Protein 2WUX (pdb70)

Solvent-accessible surface area: 13724 Å² total; per-residue (Å²): 144,120,88,98,104,101,56,125,46,80,97,106,86,133,129,35,129,45,49,62,0,54,11,15,53,108,132,122,151,118,100,48,100,139,67,59,52,80,61,65,35,153,10,57,33,101,82,36,108,6,51,20,62,121,38,106,48,40,2,91,50,71,13,2,37,14,8,14,48,26,140,4,153,70,0,25,93,32,5,35,47,76,16,18,132,80,27,109,100,50,113,32,116,60,67,66,20,25,9,18,0,3,0,24,2,115,51,51,129,94,151,83,135,41,93,5,4,0,69,64,31,61,76,94,85,63,127,94,139,16,124,76,76,48,150,32,115,158,25,41,143,4,38,118,84,47,31,26,98,10,49,0,38,170,206,2,121,38,38,126,64,15,56,104,114,80,48,72,95,90,24,67,13,0,4,0,16,1,0,4,66,15,102,85,91,5,72,0,51,0,24,0,1,0,8,9,4,1,52,66,118,61,93,160,68,98,179,93,126,61,126,59,245

GO terms:
  GO:0044204 host cell nuclear matrix (C, IDA)
  GO:0042025 host cell nucleus (C, EXP)
  GO:0042802 identical protein binding (F, IPI)

Sequence (213 aa):
DYSYRPTIGRTYVYDNKYYKNLDAVIKNAPLDNYLVAEDPFLGPGKNQKLTLFKEIRNVKPDTMKLVVGWKGKEFYRETWTRFMEDSFPIVNDQEVMDVFLVVNMRPTRPNRCYKFLAQHALRCDPDYVPHDVIRIVEPSWVGSNNEYRISLAKYTNSFEQFIDRVIWENFYKPIVYIGTDSAEEEEILLEVSLVFKVKEFAPDAPLFTGPAY

Nearest PDB structures (foldseek):
  2wux-assembly1_A  TM=1.005E+00  e=1.193E-43  Autographa californica nucleopolyhedrovirus
  2wuy-assembly1_A  TM=1.000E+00  e=1.270E-41  Autographa californica nucleopolyhedrovirus
  3jw6-assembly1_A  TM=9.091E-01  e=4.752E-33  Autographa californica nucleopolyhedrovirus
  3jvb-assembly1_A  TM=8.239E-01  e=4.067E-29  Wiseana signata nucleopolyhedrovirus
  5g0z-assembly1_A  TM=8.528E-01  e=4.565E-28  Cydia pomonella granulovirus

Radius of gyration: 21.46 Å; Cα contacts (8 Å, |Δi|>4): 371; chains: 1; bounding box: 68×33×65 Å

Secondary structure (DSSP, 8-state):
-----S----EEEETTEEEEEHHHHH----GGG-EEEPPTTTSSSEEEEEEEEEEEEEE-TTEEEE-----HHHHHHHHHHHHHHHH-S--SEEEEEEEEEEEEEEESSSS----EEEEEEEES-S--PPPSEEE--SPEEP-TT-EEEEE-B---SSHHHHHHTTGGGGB-EEEEEEEES-SS-EEEEEEEEEEEEEEEE--S----PSSP-

InterPro domains:
  IPR001746 Polyhedrin [PF00738] (12-243)

B-factor: mean 35.91, std 29.99, range [11.01, 176.46]

Organism: Autographa californica nuclear polyhedrosis virus (NCBI:txid46015)

Structure (mmCIF, N/CA/C/O backbone):
data_2WUX
#
_entry.id   2WUX
#
_cell.length_a   102.582
_cell.length_b   102.582
_cell.length_c   102.582
_cell.angle_alpha   90.00
_cell.angle_beta   90.00
_cell.angle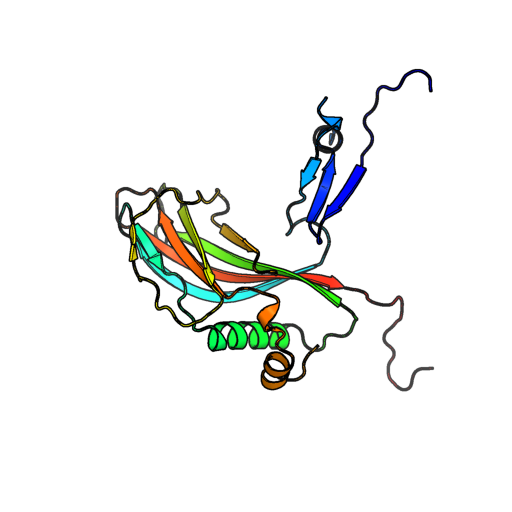_gamma   90.00
#
_symmetry.space_group_name_H-M   'I 2 3'
#
loop_
_entity.id
_entity.type
_entity.pdbx_description
1 polymer POLYHEDRIN
2 water water
#
loop_
_atom_site.group_PDB
_atom_site.id
_atom_site.type_symbol
_atom_site.label_atom_id
_atom_site.label_alt_id
_atom_site.label_comp_id
_atom_site.label_asym_id
_atom_site.label_entity_id
_atom_site.label_seq_id
_atom_site.pdbx_PDB_ins_code
_atom_site.Cartn_x
_atom_site.Car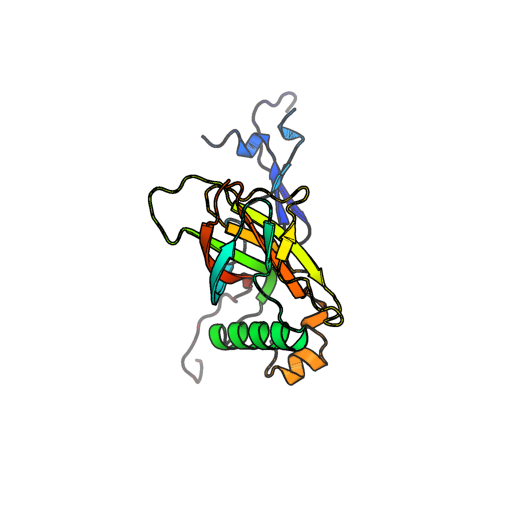tn_y
_atom_site.Cartn_z
_atom_site.occupancy
_atom_site.B_iso_or_equiv
_atom_site.auth_seq_id
_atom_site.auth_comp_id
_atom_site.auth_asym_id
_atom_site.auth_atom_id
_atom_site.pdbx_PDB_model_num
ATOM 1 N N . ASP A 1 3 ? 80.272 33.477 60.071 1.00 142.95 3 ASP A N 1
ATOM 2 C CA . ASP A 1 3 ? 79.661 33.474 61.397 1.00 145.61 3 ASP A CA 1
ATOM 3 C C . ASP A 1 3 ? 78.513 32.473 61.478 1.00 148.51 3 ASP A C 1
ATOM 4 O O . ASP A 1 3 ? 78.209 31.779 60.507 1.00 147.30 3 ASP A O 1
ATOM 6 N N . TYR A 1 4 ? 77.877 32.406 62.644 1.00 152.59 4 TYR A N 1
ATOM 7 C CA . TYR A 1 4 ? 76.762 31.491 62.862 1.00 156.03 4 TYR A CA 1
ATOM 8 C C . TYR A 1 4 ? 75.514 31.923 62.096 1.00 160.32 4 TYR A C 1
ATOM 9 O O . TYR A 1 4 ? 74.594 31.129 61.904 1.00 162.38 4 TYR A O 1
ATOM 11 N N . SER A 1 5 ? 75.488 33.180 61.661 1.00 160.87 5 SER A N 1
ATOM 12 C CA . SER A 1 5 ? 74.354 33.716 60.909 1.00 159.18 5 SER A CA 1
ATOM 13 C C . SER A 1 5 ? 74.798 34.756 59.881 1.00 158.38 5 SER A C 1
ATOM 14 O O . SER A 1 5 ? 75.652 35.596 60.165 1.00 159.00 5 SER A O 1
ATOM 16 N N . TYR A 1 6 ? 74.213 34.697 58.687 1.00 157.62 6 TYR A N 1
ATOM 17 C CA . TYR A 1 6 ? 74.531 35.644 57.620 1.00 157.39 6 TYR A CA 1
ATOM 18 C C . TYR A 1 6 ? 73.263 36.142 56.922 1.00 159.35 6 TYR A C 1
ATOM 19 O O . TYR A 1 6 ? 72.325 35.374 56.709 1.00 160.73 6 TYR A O 1
ATOM 21 N N . ARG A 1 7 ? 73.240 37.422 56.558 1.00 158.34 7 ARG A N 1
ATOM 22 C CA . ARG A 1 7 ? 72.033 38.037 56.000 1.00 155.79 7 ARG A CA 1
ATOM 23 C C . ARG A 1 7 ? 72.191 38.852 54.702 1.00 154.24 7 ARG A C 1
ATOM 24 O O . ARG A 1 7 ? 71.188 39.200 54.079 1.00 154.18 7 ARG A O 1
ATOM 26 N N . PRO A 1 8 ? 73.433 39.180 54.298 1.00 152.59 8 PRO A N 1
ATOM 27 C CA . PRO A 1 8 ? 73.596 39.929 53.045 1.00 146.50 8 PRO A CA 1
ATOM 28 C C . PRO A 1 8 ? 73.917 39.020 51.863 1.00 138.09 8 PRO A C 1
ATOM 29 O O . PRO A 1 8 ? 74.301 37.867 52.059 1.00 141.13 8 PRO A O 1
ATOM 33 N N . THR A 1 9 ? 73.774 39.542 50.649 1.00 125.61 9 THR A N 1
ATOM 34 C CA . THR A 1 9 ? 74.084 38.768 49.451 1.00 113.44 9 THR A CA 1
ATOM 35 C C . THR A 1 9 ? 75.456 39.137 48.890 1.00 96.81 9 THR A C 1
ATOM 36 O O . THR A 1 9 ? 75.814 40.313 48.818 1.00 95.29 9 THR A O 1
ATOM 40 N N . ILE A 1 10 ? 76.222 38.121 48.506 1.00 80.53 10 ILE A N 1
ATOM 41 C CA . ILE A 1 10 ? 77.545 38.332 47.938 1.00 69.77 10 ILE A CA 1
ATOM 42 C C . ILE A 1 10 ? 77.546 37.987 46.453 1.00 59.26 10 ILE A C 1
ATOM 43 O O . ILE A 1 10 ? 76.911 37.022 46.028 1.00 55.50 10 ILE A O 1
ATOM 48 N N . G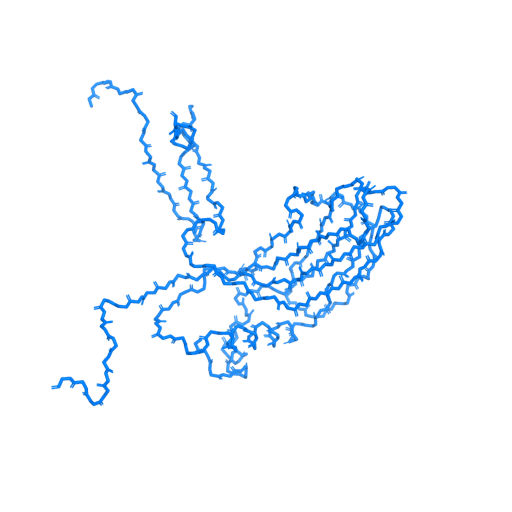LY A 1 11 ? 78.263 38.782 45.667 1.00 44.74 11 GLY A N 1
ATOM 49 C CA . GLY A 1 11 ? 78.338 38.554 44.237 1.00 33.53 11 GLY A CA 1
ATOM 50 C C . GLY A 1 11 ? 79.301 37.432 43.896 1.00 36.38 11 GLY A C 1
ATOM 51 O O . GLY A 1 11 ? 80.372 37.304 44.499 1.00 32.11 11 GLY A O 1
ATOM 52 N N . ARG A 1 12 ? 78.916 36.607 42.930 1.00 32.26 12 ARG A N 1
ATOM 53 C CA . ARG A 1 12 ? 79.811 35.573 42.439 1.00 33.37 12 ARG A CA 1
ATOM 54 C C . ARG A 1 12 ? 79.677 35.444 40.932 1.00 33.59 12 ARG A C 1
ATOM 55 O O . ARG A 1 12 ? 78.607 35.675 40.364 1.00 37.12 12 ARG A O 1
ATOM 63 N N . THR A 1 13 ? 80.780 35.104 40.284 1.00 31.03 13 THR A N 1
ATOM 64 C CA . THR A 1 13 ? 80.803 35.046 38.831 1.00 30.94 13 THR A CA 1
ATOM 65 C C . THR A 1 13 ? 81.355 33.707 38.361 1.00 28.90 13 TH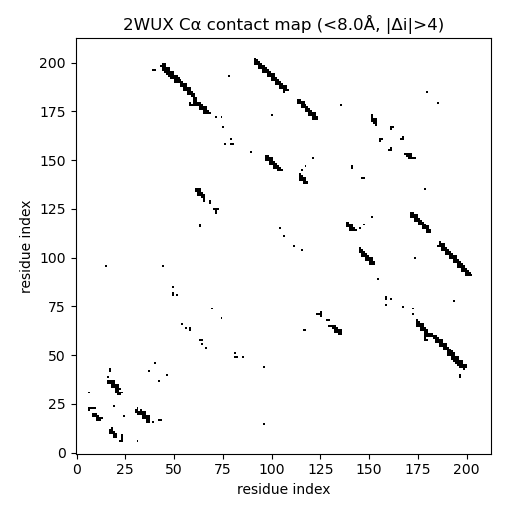R A C 1
ATOM 66 O O . THR A 1 13 ? 82.169 33.083 39.051 1.00 32.41 13 THR A O 1
ATOM 70 N N . TYR A 1 14 ? 80.901 33.282 37.188 1.00 26.38 14 TYR A N 1
ATOM 71 C CA . TYR A 1 14 ? 81.394 32.089 36.523 1.00 30.11 14 TYR A CA 1
ATOM 72 C C . TYR A 1 14 ? 81.601 32.419 35.052 1.00 33.18 14 TYR A C 1
ATOM 73 O O . TYR A 1 14 ? 80.894 33.274 34.499 1.00 24.14 14 TYR A O 1
ATOM 82 N N . VAL A 1 15 ? 82.554 31.738 34.416 1.00 24.71 15 VAL A N 1
ATOM 83 C CA . VAL A 1 15 ? 82.716 31.822 32.964 1.00 27.27 15 VAL A CA 1
ATOM 84 C C . VAL A 1 15 ? 82.586 30.443 32.332 1.00 34.54 15 VAL A C 1
ATOM 85 O O . VAL A 1 15 ? 83.298 29.501 32.723 1.00 26.75 15 VAL A O 1
ATOM 89 N N . TYR A 1 16 ? 81.671 30.333 31.368 1.00 28.99 16 TYR A N 1
ATOM 90 C CA . TYR A 1 16 ? 81.519 29.128 30.548 1.00 41.28 16 TYR A CA 1
ATOM 91 C C . TYR A 1 16 ? 81.762 29.441 29.068 1.00 51.75 16 TYR A C 1
ATOM 92 O O . TYR A 1 16 ? 80.927 30.080 28.420 1.00 50.37 16 TYR A O 1
ATOM 101 N N . ASP A 1 17 ? 82.893 28.983 28.535 1.00 55.71 17 ASP A N 1
ATOM 102 C CA . ASP A 1 17 ? 83.228 29.205 27.131 1.00 59.57 17 ASP A CA 1
ATOM 103 C C . ASP A 1 17 ? 82.984 30.662 26.744 1.00 51.45 17 ASP A C 1
ATOM 104 O O . ASP A 1 17 ? 82.236 30.951 25.805 1.00 48.69 17 ASP A O 1
ATOM 109 N N . ASN A 1 18 ? 83.615 31.569 27.488 1.00 34.36 18 ASN A N 1
ATOM 110 C CA . ASN A 1 18 ? 83.493 33.009 27.252 1.00 39.40 18 ASN A CA 1
ATOM 111 C C . ASN A 1 18 ? 82.082 33.604 27.376 1.00 39.81 18 ASN A C 1
ATOM 112 O O . ASN A 1 18 ? 81.837 34.736 26.938 1.00 38.72 18 ASN A O 1
ATOM 117 N N . LYS A 1 19 ? 81.163 32.832 27.955 1.00 35.51 19 LYS A N 1
ATOM 118 C CA . LYS A 1 19 ? 79.903 33.370 28.458 1.00 35.32 19 LYS A CA 1
ATOM 119 C C . LYS A 1 19 ? 80.059 33.618 29.953 1.00 36.25 19 LYS A C 1
ATOM 120 O O . LYS A 1 19 ? 80.410 32.705 30.710 1.00 28.14 19 LYS A O 1
ATOM 126 N N . TYR A 1 20 ? 79.810 34.854 30.373 1.00 26.52 20 TYR A N 1
ATOM 127 C CA . TYR A 1 20 ? 79.973 35.242 31.766 1.00 28.03 20 TYR A CA 1
ATOM 128 C C . TYR A 1 20 ? 78.633 35.279 32.487 1.00 34.83 20 TYR A C 1
ATOM 129 O O . TYR A 1 20 ? 77.637 35.743 31.929 1.00 30.25 20 TYR A O 1
ATOM 138 N N . TYR A 1 21 ? 78.625 34.801 33.727 1.00 26.12 21 TYR A N 1
ATOM 139 C CA . TYR A 1 21 ? 77.402 34.685 34.514 1.00 28.56 21 TYR A CA 1
ATOM 140 C C . TYR A 1 21 ? 77.592 35.310 35.878 1.00 29.36 21 TYR A C 1
ATOM 141 O O . TYR A 1 21 ? 78.698 35.313 36.413 1.00 25.79 21 TYR A O 1
ATOM 150 N N . LYS A 1 22 ? 76.505 35.817 36.443 1.00 25.09 22 LYS A N 1
ATOM 151 C CA . LYS A 1 22 ? 76.521 36.353 37.795 1.00 26.12 22 LYS A CA 1
ATOM 152 C C . LYS A 1 22 ? 75.303 35.836 38.545 1.00 27.15 22 LYS A C 1
ATOM 153 O O . LYS A 1 22 ? 74.277 35.548 37.925 1.00 26.82 22 LYS A O 1
ATOM 159 N N . ASN A 1 23 ? 75.402 35.730 39.869 1.00 31.85 23 ASN A N 1
ATOM 160 C CA . ASN A 1 23 ? 74.275 35.245 40.669 1.00 32.04 23 ASN A CA 1
ATOM 161 C C . ASN A 1 23 ? 73.118 36.230 40.666 1.00 35.29 23 ASN A C 1
ATOM 162 O O . ASN A 1 23 ? 73.318 37.444 40.738 1.00 35.83 23 ASN A O 1
ATOM 167 N N . LEU A 1 24 ? 71.909 35.682 40.592 1.00 32.06 24 LEU A N 1
ATOM 168 C CA . LEU A 1 24 ? 70.692 36.455 40.375 1.00 41.55 24 LEU A CA 1
ATOM 169 C C . LEU A 1 24 ? 70.390 37.408 41.530 1.00 48.47 24 LEU A C 1
ATOM 170 O O . LEU A 1 24 ? 70.006 38.554 41.305 1.00 42.58 24 LEU A O 1
ATOM 175 N N . ASP A 1 25 ? 70.565 36.940 42.762 1.00 54.98 25 ASP A N 1
ATOM 176 C CA . ASP A 1 25 ? 70.275 37.772 43.928 1.00 63.41 25 ASP A CA 1
ATOM 177 C C . ASP A 1 25 ? 71.146 39.028 43.950 1.00 60.14 25 ASP A C 1
ATOM 178 O O . ASP A 1 25 ? 70.686 40.100 44.340 1.00 60.95 25 ASP A O 1
ATOM 183 N N . ALA A 1 26 ? 72.400 38.890 43.526 1.00 56.70 26 ALA A N 1
ATOM 184 C CA . ALA A 1 26 ? 73.329 40.017 43.499 1.00 58.31 26 ALA A CA 1
ATOM 185 C C . ALA A 1 26 ? 73.022 40.981 42.351 1.00 64.20 26 ALA A C 1
ATOM 186 O O . ALA A 1 26 ? 73.351 42.167 42.419 1.00 66.95 26 ALA A O 1
ATOM 188 N N . VAL A 1 27 ? 72.401 40.463 41.295 1.00 59.18 27 VAL A N 1
ATOM 189 C CA . VAL A 1 27 ? 71.995 41.291 40.164 1.00 58.94 27 VAL A CA 1
ATOM 190 C C . VAL A 1 27 ? 70.734 42.084 40.510 1.00 69.77 27 VAL A C 1
ATOM 191 O O . VAL A 1 27 ? 70.611 43.259 40.157 1.00 72.08 27 VAL A O 1
ATOM 195 N N . ILE A 1 28 ? 69.810 41.433 41.213 1.00 76.10 28 ILE A N 1
ATOM 196 C CA . ILE A 1 28 ? 68.594 42.077 41.702 1.00 82.31 28 ILE A CA 1
ATOM 197 C C . ILE A 1 28 ? 68.936 43.205 42.671 1.00 93.41 28 ILE A C 1
ATOM 198 O O . ILE A 1 28 ? 68.512 44.345 42.484 1.00 92.37 28 ILE A O 1
ATOM 203 N N . LYS A 1 29 ? 69.705 42.883 43.706 1.00 104.86 29 LYS A N 1
ATOM 204 C CA . LYS A 1 29 ? 70.187 43.894 44.636 1.00 114.00 29 LYS A CA 1
ATOM 205 C C . LYS A 1 29 ? 71.295 44.708 43.968 1.00 116.31 29 LYS A C 1
ATOM 206 O O . LYS A 1 29 ? 72.481 44.427 44.145 1.00 114.02 29 LYS A O 1
ATOM 212 N N . ASN A 1 30 ? 70.896 45.710 43.191 1.00 120.33 30 ASN A N 1
ATOM 213 C CA . ASN A 1 30 ? 71.841 46.536 42.447 1.00 122.22 30 ASN A CA 1
ATOM 214 C C . ASN A 1 30 ? 71.683 48.020 42.785 1.00 124.43 30 ASN A C 1
ATOM 215 O O . ASN A 1 30 ? 72.477 48.857 42.350 1.00 126.12 30 ASN A O 1
ATOM 220 N N . ALA A 1 31 ? 70.652 48.335 43.566 1.00 121.75 31 ALA A N 1
ATOM 221 C CA . ALA A 1 31 ? 70.394 49.704 44.000 1.00 116.04 31 ALA A CA 1
ATOM 222 C C . ALA A 1 31 ? 69.217 49.755 44.969 1.00 114.84 31 ALA A C 1
ATOM 223 O O . ALA A 1 31 ? 69.340 49.376 46.135 1.00 113.50 31 ALA A O 1
ATOM 225 N N . PRO A 1 49 ? 66.090 29.619 47.054 1.00 75.45 49 PRO A N 1
ATOM 226 C CA . PRO A 1 49 ? 66.453 31.037 47.170 1.00 74.89 49 PRO A CA 1
ATOM 227 C C . PRO A 1 49 ? 67.062 31.570 45.874 1.00 67.61 49 PRO A C 1
ATOM 228 O O . PRO A 1 49 ? 67.707 30.812 45.145 1.00 62.37 49 PRO A O 1
ATOM 232 N N . LEU A 1 50 ? 66.861 32.857 45.602 1.00 59.74 50 LEU A N 1
ATOM 233 C CA . LEU A 1 50 ? 67.343 33.472 44.368 1.00 58.42 50 LEU A CA 1
ATOM 234 C C . LEU A 1 50 ? 68.846 33.309 44.180 1.00 51.29 50 LEU A C 1
ATOM 235 O O . LEU A 1 50 ? 69.321 33.124 43.058 1.00 42.84 50 LEU A O 1
ATOM 240 N N . ASP A 1 51 ? 69.584 33.388 45.284 1.00 51.78 51 ASP A N 1
ATOM 241 C CA . ASP A 1 51 ? 71.043 33.324 45.247 1.00 55.09 51 ASP A CA 1
ATOM 242 C C . ASP A 1 51 ? 71.572 32.049 44.605 1.00 45.06 51 ASP A C 1
ATOM 243 O O . ASP A 1 51 ? 72.702 32.014 44.130 1.00 49.01 51 ASP A O 1
ATOM 248 N N . ASN A 1 52 ? 70.748 31.008 44.590 1.00 31.58 52 ASN A N 1
ATOM 249 C CA . ASN A 1 52 ? 71.144 29.727 44.018 1.00 35.78 52 ASN A CA 1
ATOM 250 C C . ASN A 1 52 ? 71.200 29.724 42.491 1.00 33.01 52 ASN A C 1
ATOM 251 O O . ASN A 1 52 ? 71.573 28.714 41.893 1.00 36.38 52 ASN A O 1
ATOM 256 N N . TYR A 1 53 ? 70.821 30.839 41.864 1.00 24.30 53 TYR A N 1
ATOM 257 C CA . TYR A 1 53 ? 70.674 30.870 40.409 1.00 28.67 53 TYR A CA 1
ATOM 258 C C . TYR A 1 53 ? 71.481 31.969 39.724 1.00 25.49 53 TYR A C 1
ATOM 259 O O . TYR A 1 53 ? 71.763 33.004 40.319 1.00 31.44 53 TYR A O 1
ATOM 268 N N . LEU A 1 54 ? 71.841 31.726 38.467 1.00 22.38 54 LEU A N 1
ATOM 269 C CA . LEU A 1 54 ? 72.713 32.618 37.704 1.00 24.96 54 LEU A CA 1
ATOM 270 C C . LEU A 1 54 ? 72.012 33.192 36.485 1.00 29.90 54 LEU A C 1
ATOM 271 O O . LEU A 1 54 ? 71.142 32.549 35.887 1.00 26.48 54 LEU A O 1
ATOM 276 N N . VAL A 1 55 ? 72.421 34.399 36.108 1.00 23.39 55 VAL A N 1
ATOM 277 C CA . VAL A 1 55 ? 72.018 34.996 34.849 1.00 26.91 55 VAL A CA 1
ATOM 278 C C . VAL A 1 55 ? 73.274 35.329 34.035 1.00 25.01 55 VAL A C 1
ATOM 279 O O . VAL A 1 55 ? 74.314 35.635 34.604 1.00 24.62 55 VAL A O 1
ATOM 283 N N . ALA A 1 56 ? 73.168 35.273 32.711 1.00 22.25 56 ALA A N 1
ATOM 284 C CA . ALA A 1 56 ? 74.307 35.504 31.832 1.00 22.96 56 ALA A CA 1
ATOM 285 C C . ALA A 1 56 ? 74.406 36.969 31.483 1.00 26.55 56 ALA A C 1
ATOM 286 O O . ALA A 1 56 ? 73.389 37.647 31.344 1.00 20.25 56 ALA A O 1
ATOM 288 N N . GLU A 1 57 ? 75.628 37.463 31.332 1.00 22.93 57 GLU A N 1
ATOM 289 C CA . GLU A 1 57 ? 75.828 38.838 30.901 1.00 22.91 57 GLU A CA 1
ATOM 290 C C . GLU A 1 57 ? 75.554 38.984 29.417 1.00 21.65 57 GLU A C 1
ATOM 291 O O . GLU A 1 57 ? 75.935 38.129 28.610 1.00 20.44 57 GLU A O 1
ATOM 297 N N . ASP A 1 58 ? 74.888 40.075 29.059 1.00 22.13 58 ASP A N 1
ATOM 298 C CA . ASP A 1 58 ? 74.784 40.470 27.658 1.00 23.37 58 ASP A CA 1
ATOM 299 C C . ASP A 1 58 ? 76.192 40.492 27.043 1.00 17.64 58 ASP A C 1
ATOM 300 O O . ASP A 1 58 ? 77.090 41.135 27.574 1.00 25.94 58 ASP A O 1
ATOM 305 N N . PRO A 1 59 ? 76.392 39.779 25.924 1.00 20.13 59 PRO A N 1
ATOM 306 C CA . PRO A 1 59 ? 77.733 39.621 25.348 1.00 23.27 59 PRO A CA 1
ATOM 307 C C . PRO A 1 59 ? 78.313 40.954 24.882 1.00 20.42 59 PRO A C 1
ATOM 308 O O . PRO A 1 59 ? 79.514 41.179 25.003 1.00 24.43 59 PRO A O 1
ATOM 312 N N . PHE A 1 60 ? 77.461 41.832 24.363 1.00 18.59 60 PHE A N 1
ATOM 313 C CA . PHE A 1 60 ? 77.936 43.127 23.898 1.00 21.86 60 PHE A CA 1
ATOM 314 C C . PHE A 1 60 ? 78.243 44.054 25.076 1.00 19.86 60 PHE A C 1
ATOM 315 O O . PHE A 1 60 ? 79.053 44.966 24.962 1.00 30.64 60 PHE A O 1
ATOM 323 N N . LEU A 1 61 ? 77.608 43.810 26.215 1.00 24.94 61 LEU A N 1
ATOM 324 C CA . LEU A 1 61 ? 77.874 44.621 27.405 1.00 27.57 61 LEU A CA 1
ATOM 325 C C . LEU A 1 61 ? 78.929 43.972 28.306 1.00 25.77 61 LEU A C 1
ATOM 326 O O . LEU A 1 61 ? 79.496 44.622 29.187 1.00 25.33 61 LEU A O 1
ATOM 331 N N . GLY A 1 62 ? 79.190 42.690 28.086 1.00 23.58 62 GLY A N 1
ATOM 332 C CA . GLY A 1 62 ? 80.118 41.950 28.929 1.00 21.29 62 GLY A CA 1
ATOM 333 C C . GLY A 1 62 ? 81.566 42.103 28.484 1.00 21.89 62 GLY A C 1
ATOM 334 O O . GLY A 1 62 ? 81.864 42.906 27.592 1.00 20.97 62 GLY A O 1
ATOM 335 N N . PRO A 1 63 ? 82.476 41.335 29.107 1.00 21.75 63 PRO A N 1
ATOM 336 C CA . PRO A 1 63 ? 83.918 41.455 28.851 1.00 20.98 63 PRO A CA 1
ATOM 337 C C . PRO A 1 63 ? 84.281 41.325 27.373 1.00 19.76 63 PRO A C 1
ATOM 338 O O . PRO A 1 63 ? 83.561 40.701 26.591 1.00 19.69 63 PRO A O 1
ATOM 342 N N . GLY A 1 64 ? 85.416 41.906 27.008 1.00 13.03 64 GLY A N 1
ATOM 343 C CA . GLY A 1 64 ? 85.916 41.830 25.649 1.00 15.33 64 GLY A CA 1
ATOM 344 C C . GLY A 1 64 ? 85.474 43.032 24.852 1.00 14.58 64 GLY A C 1
ATOM 345 O O . GLY A 1 64 ? 84.452 43.635 25.155 1.00 17.72 64 GLY A O 1
ATOM 346 N N . LYS A 1 65 ? 86.248 43.369 23.829 1.00 16.54 65 LYS A N 1
ATOM 347 C CA . LYS A 1 65 ? 85.955 44.513 22.986 1.00 16.78 65 LYS A CA 1
ATOM 348 C C . LYS A 1 65 ? 84.873 44.131 22.002 1.00 18.51 65 LYS A C 1
ATOM 349 O O . LYS A 1 65 ? 84.745 42.965 21.650 1.00 20.18 65 LYS A O 1
ATOM 355 N N . ASN A 1 66 ? 84.105 45.122 21.560 1.00 19.76 66 ASN A N 1
ATOM 356 C CA . ASN A 1 66 ? 83.134 44.939 20.485 1.00 18.03 66 ASN A CA 1
ATOM 357 C C . ASN A 1 66 ? 83.707 45.511 19.200 1.00 24.89 66 ASN A C 1
ATOM 358 O O . ASN A 1 66 ? 84.314 46.585 19.206 1.00 25.85 66 ASN A O 1
ATOM 363 N N . GLN A 1 67 ? 83.529 44.796 18.097 1.00 15.08 67 GLN A N 1
ATOM 364 C CA . GLN A 1 67 ? 83.978 45.294 16.809 1.00 19.30 67 GLN A CA 1
ATOM 365 C C . GLN A 1 67 ? 82.921 45.002 15.749 1.00 21.60 67 GLN A C 1
ATOM 366 O O . GLN A 1 67 ? 82.757 43.859 15.334 1.00 19.68 67 GLN A O 1
ATOM 372 N N . LYS A 1 68 ? 82.203 46.035 15.327 1.00 17.67 68 LYS A N 1
ATOM 373 C CA . LYS A 1 68 ? 81.120 45.862 14.365 1.00 20.57 68 LYS A CA 1
ATOM 374 C C . LYS A 1 68 ? 81.566 46.113 12.926 1.00 20.32 68 LYS A C 1
ATOM 375 O O . LYS A 1 68 ? 81.967 47.229 12.565 1.00 19.74 68 LYS A O 1
ATOM 381 N N . LEU A 1 69 ? 81.487 45.062 12.114 1.00 18.86 69 LEU A N 1
ATOM 382 C CA . LEU A 1 69 ? 81.805 45.149 10.688 1.00 19.33 69 LEU A CA 1
ATOM 383 C C . LEU A 1 69 ? 80.505 45.076 9.890 1.00 27.04 69 LEU A C 1
ATOM 384 O O . LEU A 1 69 ? 79.953 43.994 9.689 1.00 18.05 69 LEU A O 1
ATOM 389 N N . THR A 1 70 ? 80.034 46.219 9.417 1.00 20.97 70 THR A N 1
ATOM 390 C CA . THR A 1 70 ? 78.789 46.278 8.663 1.00 20.54 70 THR A CA 1
ATOM 391 C C . THR A 1 70 ? 79.024 45.822 7.223 1.00 17.47 70 THR A C 1
ATOM 392 O O . THR A 1 70 ? 79.865 46.380 6.520 1.00 19.53 70 THR A O 1
ATOM 396 N N . LEU A 1 71 ? 78.292 44.798 6.794 1.00 12.42 71 LEU A N 1
ATOM 397 C CA . LEU A 1 71 ? 78.553 44.169 5.491 1.00 19.09 71 LEU A CA 1
ATOM 398 C C . LEU A 1 71 ? 77.712 44.741 4.341 1.00 19.88 71 LEU A C 1
ATOM 399 O O . LEU A 1 71 ? 78.238 45.061 3.271 1.00 19.04 71 LEU A O 1
ATOM 404 N N . PHE A 1 72 ? 76.404 44.850 4.541 1.00 15.54 72 PHE A N 1
ATOM 405 C CA . PHE A 1 72 ? 75.558 45.390 3.479 1.00 15.41 72 PHE A CA 1
ATOM 406 C C . PHE A 1 72 ? 74.212 45.824 4.032 1.00 17.97 72 PHE A C 1
ATOM 407 O O . PHE A 1 72 ? 73.873 45.521 5.177 1.00 16.88 72 PHE A O 1
ATOM 415 N N . LYS A 1 73 ? 73.473 46.553 3.206 1.00 14.43 73 LYS A N 1
ATOM 416 C CA . LYS A 1 73 ? 72.072 46.859 3.454 1.00 18.93 73 LYS A CA 1
ATOM 417 C C . LYS A 1 73 ? 71.290 46.165 2.373 1.00 18.67 73 LYS A C 1
ATOM 418 O O . LYS A 1 73 ? 71.829 45.866 1.299 1.00 14.43 73 LYS A O 1
ATOM 424 N N . GLU A 1 74 ? 70.001 45.987 2.622 1.00 15.80 74 GLU A N 1
ATOM 425 C CA . GLU A 1 74 ? 69.141 45.287 1.693 1.00 12.24 74 GLU A CA 1
ATOM 426 C C . GLU A 1 74 ? 67.697 45.647 2.015 1.00 14.13 74 GLU A C 1
ATOM 427 O O . GLU A 1 74 ? 67.316 45.706 3.176 1.00 20.49 74 GLU A O 1
ATOM 433 N N . ILE A 1 75 ? 66.908 45.890 0.983 1.00 16.21 75 ILE A N 1
ATOM 434 C CA . ILE A 1 75 ? 65.474 46.098 1.161 1.00 19.79 75 ILE A CA 1
ATOM 435 C C . ILE A 1 75 ? 64.711 44.851 0.777 1.00 19.91 75 ILE A C 1
ATOM 436 O O . ILE A 1 75 ? 64.942 44.275 -0.287 1.00 22.90 75 ILE A O 1
ATOM 441 N N . ARG A 1 76 ? 63.806 44.415 1.643 1.00 19.02 76 ARG A N 1
ATOM 442 C CA . ARG A 1 76 ? 62.969 43.270 1.309 1.00 18.36 76 ARG A CA 1
ATOM 443 C C . ARG A 1 76 ? 61.522 43.638 1.559 1.00 22.95 76 ARG A C 1
ATOM 444 O O . ARG A 1 76 ? 61.215 44.357 2.503 1.00 21.60 76 ARG A O 1
ATOM 452 N N . ASN A 1 77 ? 60.636 43.129 0.715 1.00 16.46 77 ASN A N 1
ATOM 453 C CA . ASN A 1 77 ? 59.210 43.339 0.904 1.00 21.05 77 ASN A CA 1
ATOM 454 C C . ASN A 1 77 ? 58.595 42.000 1.296 1.00 22.05 77 ASN A C 1
ATOM 455 O O . ASN A 1 77 ? 58.664 41.049 0.531 1.00 21.04 77 ASN A O 1
ATOM 460 N N . VAL A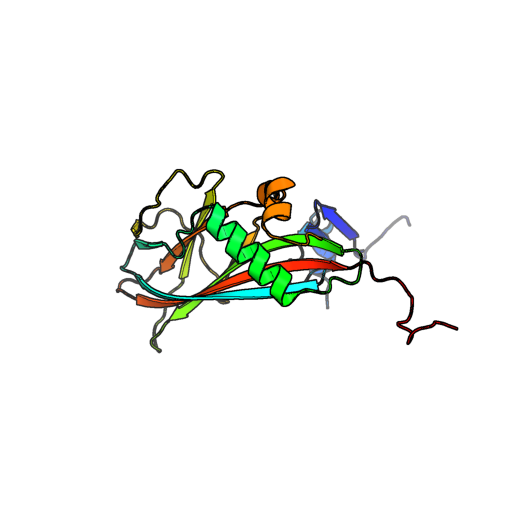 1 78 ? 58.041 41.916 2.501 1.00 15.24 78 VAL A N 1
ATOM 461 C CA . VAL A 1 78 ? 57.616 40.625 3.037 1.00 20.71 78 VAL A CA 1
ATOM 462 C C . VAL A 1 78 ? 56.096 40.536 3.191 1.00 17.58 78 VAL A C 1
ATOM 463 O O . VAL A 1 78 ? 55.473 41.410 3.784 1.00 19.68 78 VAL A O 1
ATOM 467 N N . LYS A 1 79 ? 55.516 39.474 2.634 1.00 15.57 79 LYS A N 1
ATOM 468 C CA . LYS A 1 79 ? 54.076 39.242 2.713 1.00 18.56 79 LYS A CA 1
ATOM 469 C C . LYS A 1 79 ? 53.684 38.638 4.057 1.00 13.84 79 LYS A C 1
ATOM 470 O O . LYS A 1 79 ? 54.503 37.988 4.712 1.00 19.39 79 LYS A O 1
ATOM 476 N N . PRO A 1 80 ? 52.427 38.862 4.486 1.00 15.16 80 PRO A N 1
ATOM 477 C CA . PRO A 1 80 ? 52.030 38.339 5.798 1.00 16.68 80 PRO A CA 1
ATOM 478 C C . PRO A 1 80 ? 52.227 36.827 5.864 1.00 22.08 80 PRO A C 1
ATOM 479 O O . PRO A 1 80 ? 52.110 36.147 4.848 1.00 15.00 80 PRO A O 1
ATOM 483 N N . ASP A 1 81 ? 52.565 36.336 7.050 1.00 19.74 81 ASP A N 1
ATOM 484 C CA . ASP A 1 81 ? 52.775 34.911 7.294 1.00 15.66 81 ASP A CA 1
ATOM 485 C C . ASP A 1 81 ? 53.941 34.292 6.524 1.00 16.55 81 ASP A C 1
ATOM 486 O O . ASP A 1 81 ? 54.045 33.064 6.441 1.00 17.94 81 ASP A O 1
ATOM 491 N N . THR A 1 82 ? 54.826 35.132 5.984 1.00 13.57 82 THR A N 1
ATOM 492 C CA . THR A 1 82 ? 56.038 34.641 5.357 1.00 18.06 82 THR A CA 1
ATOM 493 C C . THR A 1 82 ? 57.277 35.346 5.878 1.00 16.93 82 THR A C 1
ATOM 494 O O . THR A 1 82 ? 57.198 36.368 6.569 1.00 15.74 82 THR A O 1
ATOM 498 N N . MET A 1 83 ? 58.432 34.793 5.532 1.00 15.42 83 MET A N 1
ATOM 499 C CA . MET A 1 83 ? 59.709 35.440 5.796 1.00 16.30 83 MET A CA 1
ATOM 500 C C . MET A 1 83 ? 60.585 35.279 4.569 1.00 18.54 83 MET A C 1
ATOM 501 O O . MET A 1 83 ? 60.533 34.251 3.896 1.00 17.03 83 MET A O 1
ATOM 506 N N . LYS A 1 84 ? 61.417 36.279 4.306 1.00 17.30 84 LYS A N 1
ATOM 507 C CA . LYS A 1 84 ? 62.312 36.220 3.160 1.00 21.96 84 LYS A CA 1
ATOM 508 C C . LYS A 1 84 ? 63.758 36.015 3.562 1.00 21.60 84 LYS A C 1
ATOM 509 O O . LYS A 1 84 ? 64.196 36.471 4.619 1.00 16.21 84 LYS A O 1
ATOM 515 N N . LEU A 1 85 ? 64.493 35.330 2.689 1.00 12.33 85 LEU A N 1
ATOM 516 C CA . LEU A 1 85 ? 65.905 35.077 2.897 1.00 15.17 85 LEU A CA 1
ATOM 517 C C . LEU A 1 85 ? 66.697 36.385 2.842 1.00 18.38 85 LEU A C 1
ATOM 518 O O . LEU A 1 85 ? 66.549 37.171 1.915 1.00 19.87 85 LEU A O 1
ATOM 523 N N . VAL A 1 86 ? 67.543 36.606 3.838 1.00 13.48 86 VAL A N 1
ATOM 524 C CA . VAL A 1 86 ? 68.330 37.831 3.890 1.00 19.21 86 VAL A CA 1
ATOM 525 C C . VAL A 1 86 ? 69.649 37.687 3.127 1.00 20.11 86 VAL A C 1
ATOM 526 O O . VAL A 1 86 ? 70.094 38.600 2.433 1.00 17.51 86 VAL A O 1
ATOM 530 N N . VAL A 1 87 ? 70.268 36.526 3.256 1.00 17.46 87 VAL A N 1
ATOM 531 C CA . VAL A 1 87 ? 71.596 36.334 2.710 1.00 21.62 87 VAL A CA 1
ATOM 532 C C . VAL A 1 87 ? 71.760 34.881 2.288 1.00 23.40 87 VAL A C 1
ATOM 533 O O . VAL A 1 87 ? 71.411 33.971 3.040 1.00 20.93 87 VAL A O 1
ATOM 537 N N . GLY A 1 88 ? 72.270 34.671 1.074 1.00 19.67 88 GLY A N 1
ATOM 538 C CA . GLY A 1 88 ? 72.435 33.335 0.536 1.00 25.28 88 GLY A CA 1
ATOM 539 C C . GLY A 1 88 ? 73.841 33.015 0.065 1.00 22.77 88 GLY A C 1
ATOM 540 O O . GLY A 1 88 ? 74.009 32.229 -0.866 1.00 26.88 88 GLY A O 1
ATOM 541 N N . TRP A 1 89 ? 74.854 33.608 0.699 1.00 24.81 89 TRP A N 1
ATOM 542 C CA . TRP A 1 89 ? 76.251 33.392 0.287 1.00 16.52 89 TRP A CA 1
ATOM 543 C C . TRP A 1 89 ? 76.667 31.929 0.293 1.00 19.50 89 TRP A C 1
ATOM 544 O O . TRP A 1 89 ? 76.265 31.167 1.170 1.00 19.80 89 TRP A O 1
ATOM 555 N N . LYS A 1 90 ? 77.493 31.541 -0.675 1.00 20.98 90 LYS A N 1
ATOM 556 C CA . LYS A 1 90 ? 78.176 30.261 -0.590 1.00 25.48 90 LYS A CA 1
ATOM 557 C C . LYS A 1 90 ? 79.159 30.338 0.569 1.00 20.12 90 LYS A C 1
ATOM 558 O O . LYS A 1 90 ? 79.587 31.427 0.964 1.00 21.34 90 LYS A O 1
ATOM 564 N N . GLY A 1 91 ? 79.537 29.182 1.102 1.00 16.40 91 GLY A N 1
ATOM 565 C CA . GLY A 1 91 ? 80.539 29.135 2.157 1.00 23.00 91 GLY A CA 1
ATOM 566 C C . GLY A 1 91 ? 81.825 29.880 1.829 1.00 23.48 91 GLY A C 1
ATOM 567 O O . GLY A 1 91 ? 82.322 30.646 2.646 1.00 26.00 91 GLY A O 1
ATOM 568 N N . LYS A 1 92 ? 82.372 29.658 0.638 1.00 22.48 92 LYS A N 1
ATOM 569 C CA . LYS A 1 92 ? 83.631 30.303 0.271 1.00 25.21 92 LYS A CA 1
ATOM 570 C C . LYS A 1 92 ? 83.470 31.818 0.318 1.00 17.65 92 LYS A C 1
ATOM 571 O O . LYS A 1 92 ? 84.362 32.534 0.776 1.00 19.48 92 LYS A O 1
ATOM 577 N N . GLU A 1 93 ? 82.323 32.288 -0.154 1.00 19.72 93 GLU A N 1
ATOM 578 C CA . GLU A 1 93 ? 82.048 33.718 -0.220 1.00 20.75 93 GLU A CA 1
ATOM 579 C C . GLU A 1 93 ? 81.830 34.320 1.170 1.00 17.96 93 GLU A C 1
ATOM 580 O O . GLU A 1 93 ? 82.280 35.437 1.456 1.00 18.94 93 GLU A O 1
ATOM 586 N N . PHE A 1 94 ? 81.123 33.589 2.027 1.00 18.48 94 PHE A N 1
ATOM 587 C CA . PHE A 1 94 ? 80.942 34.032 3.405 1.00 19.16 94 PHE A CA 1
ATOM 588 C C . PHE A 1 94 ? 82.297 34.218 4.081 1.00 21.14 94 PHE A C 1
ATOM 589 O O . PHE A 1 94 ? 82.570 35.252 4.695 1.00 18.48 94 PHE A O 1
ATOM 597 N N . TYR A 1 95 ? 83.142 33.202 3.970 1.00 18.75 95 TYR A N 1
ATOM 598 C CA . TYR A 1 95 ? 84.501 33.290 4.503 1.00 19.04 95 TYR A CA 1
ATOM 599 C C . TYR A 1 95 ? 85.343 34.373 3.834 1.00 16.15 95 TYR A C 1
ATOM 600 O O . TYR A 1 95 ? 86.050 35.090 4.521 1.00 16.29 95 TYR A O 1
ATOM 609 N N . ARG A 1 96 ? 85.247 34.516 2.512 1.00 11.31 96 ARG A N 1
ATOM 610 C CA . ARG A 1 96 ? 85.973 35.593 1.848 1.00 17.72 96 ARG A CA 1
ATOM 611 C C . ARG A 1 96 ? 85.567 36.945 2.437 1.00 16.22 96 ARG A C 1
ATOM 612 O O . ARG A 1 96 ? 86.418 37.736 2.862 1.00 18.56 96 ARG A O 1
ATOM 620 N N . GLU A 1 97 ? 84.264 37.206 2.476 1.00 13.41 97 GLU A N 1
ATOM 621 C CA . GLU A 1 97 ? 83.779 38.500 2.951 1.00 21.98 97 GLU A CA 1
ATOM 622 C C . GLU A 1 97 ? 84.162 38.738 4.421 1.00 22.16 97 GLU A C 1
ATOM 623 O O . GLU A 1 97 ? 84.585 39.836 4.795 1.00 21.47 97 GLU A O 1
ATOM 629 N N . THR A 1 98 ? 84.039 37.701 5.246 1.00 17.55 98 THR A N 1
ATOM 630 C CA . THR A 1 98 ? 84.347 37.824 6.667 1.00 18.02 98 THR A CA 1
ATOM 631 C C . THR A 1 98 ? 85.828 38.093 6.917 1.00 19.26 98 THR A C 1
ATOM 632 O O . THR A 1 98 ? 86.181 39.012 7.646 1.00 16.31 98 THR A O 1
ATOM 636 N N . TRP A 1 99 ? 86.688 37.272 6.329 1.00 16.72 99 TRP A N 1
ATOM 637 C CA . TRP A 1 99 ? 88.123 37.462 6.465 1.00 13.99 99 TRP A CA 1
ATOM 638 C C . TRP A 1 99 ? 88.552 38.830 5.917 1.00 19.08 99 TRP A C 1
ATOM 639 O O . TRP A 1 99 ? 89.284 39.569 6.560 1.00 18.06 99 TRP A O 1
ATOM 650 N N . THR A 1 100 ? 88.107 39.158 4.714 1.00 16.46 100 THR A N 1
ATOM 651 C CA . THR A 1 100 ? 88.527 40.407 4.087 1.00 14.11 100 THR A CA 1
ATOM 652 C C . THR A 1 100 ? 88.114 41.624 4.903 1.00 17.18 100 THR A C 1
ATOM 653 O O . THR A 1 100 ? 88.929 42.503 5.170 1.00 21.04 100 THR A O 1
ATOM 657 N N . ARG A 1 101 ? 86.844 41.684 5.290 1.00 17.61 101 ARG A N 1
ATOM 658 C CA . ARG A 1 101 ? 86.362 42.825 6.072 1.00 19.52 101 ARG A CA 1
ATOM 659 C C . ARG A 1 101 ? 87.038 42.918 7.441 1.00 21.01 101 ARG A C 1
ATOM 660 O O . ARG A 1 101 ? 87.419 44.014 7.885 1.00 16.64 101 ARG A O 1
ATOM 668 N N . PHE A 1 102 ? 87.218 41.773 8.101 1.00 15.26 102 PHE A N 1
ATOM 669 C CA . PHE A 1 102 ? 87.862 41.769 9.412 1.00 14.93 102 PHE A CA 1
ATOM 670 C C . PHE A 1 102 ? 89.332 42.202 9.306 1.00 17.14 102 PHE A C 1
ATOM 671 O O . PHE A 1 102 ? 89.787 43.053 10.052 1.00 17.24 102 PHE A O 1
ATOM 679 N N . MET A 1 103 ? 90.080 41.614 8.384 1.00 18.08 103 MET A N 1
ATOM 680 C CA . MET A 1 103 ? 91.491 41.993 8.260 1.00 17.08 103 MET A CA 1
ATOM 681 C C . MET A 1 103 ? 91.652 43.431 7.763 1.00 20.59 103 MET A C 1
ATOM 682 O O . MET A 1 103 ? 92.493 44.178 8.260 1.00 17.87 103 MET A O 1
ATOM 687 N N . GLU A 1 104 ? 90.855 43.821 6.776 1.00 20.24 104 GLU A N 1
ATOM 688 C CA . GLU A 1 104 ? 90.901 45.202 6.302 1.00 20.88 104 GLU A CA 1
ATOM 689 C C . GLU A 1 104 ? 90.679 46.179 7.459 1.00 21.84 104 GLU A C 1
ATOM 690 O O . GLU A 1 104 ? 91.383 47.184 7.591 1.00 22.78 104 GLU A O 1
ATOM 696 N N . ASP A 1 105 ? 89.701 45.884 8.305 1.00 20.09 105 ASP A N 1
ATOM 697 C CA . ASP A 1 105 ? 89.420 46.759 9.438 1.00 24.57 105 ASP A CA 1
ATOM 698 C C . ASP A 1 105 ? 90.563 46.743 10.458 1.00 23.65 105 ASP A C 1
ATOM 699 O O . ASP A 1 105 ? 91.026 47.799 10.884 1.00 25.92 105 ASP A O 1
ATOM 704 N N . SER A 1 106 ? 91.028 45.544 10.811 1.00 22.93 106 SER A N 1
ATOM 705 C CA . SER A 1 106 ? 91.919 45.336 11.966 1.00 24.87 106 SER A CA 1
ATOM 706 C C . SER A 1 106 ? 93.411 45.614 11.767 1.00 23.23 106 SER A C 1
ATOM 707 O O . SER A 1 106 ? 94.061 46.160 12.652 1.00 23.62 106 SER A O 1
ATOM 710 N N . PHE A 1 107 ? 93.972 45.202 10.637 1.00 25.00 107 PHE A N 1
ATOM 711 C CA . PHE A 1 107 ? 95.421 45.332 10.432 1.00 16.87 107 PHE A CA 1
ATOM 712 C C . PHE A 1 107 ? 95.940 46.752 10.679 1.00 21.26 107 PHE A C 1
ATOM 713 O O . PHE A 1 107 ? 95.359 47.718 10.188 1.00 25.17 107 PHE A O 1
ATOM 721 N N . PRO A 1 108 ? 97.044 46.878 11.436 1.00 22.89 108 PRO A N 1
ATOM 722 C CA . PRO A 1 108 ? 97.800 45.768 12.027 1.00 21.89 108 PRO A CA 1
ATOM 723 C C . PRO A 1 108 ? 97.164 45.245 13.315 1.00 22.45 108 PRO A C 1
ATOM 724 O O . PRO A 1 108 ? 96.665 46.040 14.120 1.00 21.79 108 PRO A O 1
ATOM 728 N N . ILE A 1 109 ? 97.184 43.926 13.500 1.00 26.32 109 ILE A N 1
ATOM 729 C CA . ILE A 1 109 ? 96.786 43.324 14.768 1.00 26.37 109 ILE A CA 1
ATOM 730 C C . ILE A 1 109 ? 98.049 43.278 15.619 1.00 28.44 109 ILE A C 1
ATOM 731 O O . ILE A 1 109 ? 98.933 42.456 15.390 1.00 33.94 109 ILE A O 1
ATOM 736 N N . VAL A 1 110 ? 98.142 44.190 16.575 1.00 18.45 110 VAL A N 1
ATOM 737 C CA . VAL A 1 110 ? 99.430 44.500 17.203 1.00 20.44 110 VAL A CA 1
ATOM 738 C C . VAL A 1 110 ? 99.702 43.672 18.453 1.00 20.03 110 VAL A C 1
ATOM 739 O O . VAL A 1 110 ? 100.854 43.536 18.874 1.00 23.62 110 VAL A O 1
ATOM 743 N N . ASN A 1 111 ? 98.649 43.103 19.032 1.00 15.52 111 ASN A N 1
ATOM 744 C CA . ASN A 1 111 ? 98.794 42.337 20.268 1.00 18.95 111 ASN A CA 1
ATOM 745 C C . ASN A 1 111 ? 98.205 40.941 20.158 1.00 21.30 111 ASN A C 1
ATOM 746 O O . ASN A 1 111 ? 97.359 40.701 19.323 1.00 22.80 111 ASN A O 1
ATOM 751 N N . ASP A 1 112 ? 98.650 40.028 21.011 1.00 18.73 112 ASP A N 1
ATOM 752 C CA . ASP A 1 112 ? 97.958 38.757 21.147 1.00 19.65 112 ASP A CA 1
ATOM 753 C C . ASP A 1 112 ? 96.499 39.059 21.453 1.00 23.55 112 ASP A C 1
ATOM 754 O O . ASP A 1 112 ? 96.187 39.884 22.321 1.00 22.11 112 ASP A O 1
ATOM 759 N N . GLN A 1 113 ? 95.603 38.405 20.732 1.00 16.87 113 GLN A N 1
ATOM 760 C CA . GLN A 1 113 ? 94.184 38.524 21.061 1.00 17.90 113 GLN A CA 1
ATOM 761 C C . GLN A 1 113 ? 93.458 37.232 20.741 1.00 26.93 113 GLN A C 1
ATOM 762 O O . GLN A 1 113 ? 93.968 36.373 20.014 1.00 21.51 113 GLN A O 1
ATOM 7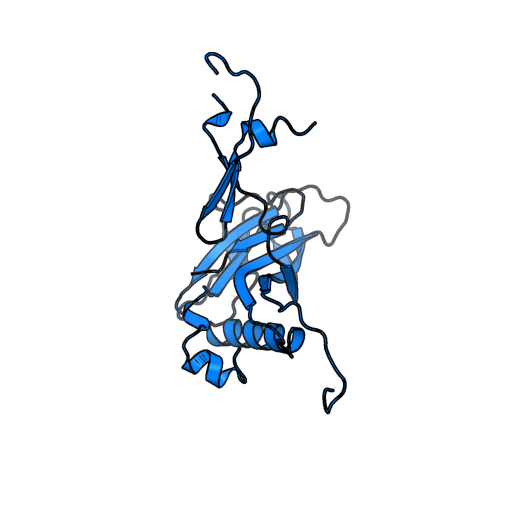68 N N . GLU A 1 114 ? 92.268 37.110 21.306 1.00 18.81 114 GLU A N 1
ATOM 769 C CA . GLU A 1 114 ? 91.425 35.965 21.079 1.00 26.04 114 GLU A CA 1
ATOM 770 C C . GLU A 1 114 ? 90.074 36.452 20.583 1.00 24.29 114 GLU A C 1
ATOM 771 O O . GLU A 1 114 ? 89.454 37.317 21.199 1.00 25.92 114 GLU A O 1
ATOM 777 N N . VAL A 1 115 ? 89.620 35.920 19.454 1.00 20.38 115 VAL A N 1
ATOM 778 C CA . VAL A 1 115 ? 88.239 36.157 19.059 1.00 21.92 115 VAL A CA 1
ATOM 779 C C . VAL A 1 115 ? 87.350 35.251 19.914 1.00 22.54 115 VAL A C 1
ATOM 780 O O . VAL A 1 115 ? 87.386 34.031 19.789 1.00 26.47 115 VAL A O 1
ATOM 784 N N . MET A 1 116 ? 86.589 35.851 20.817 1.00 22.01 116 MET A N 1
ATOM 785 C CA . MET A 1 116 ? 85.772 35.084 21.758 1.00 21.90 116 MET A CA 1
ATOM 786 C C . MET A 1 116 ? 84.545 34.507 21.064 1.00 23.91 116 MET A C 1
ATOM 787 O O . MET A 1 116 ? 84.100 33.403 21.384 1.00 28.06 116 MET A O 1
ATOM 792 N N . ASP A 1 117 ? 83.984 35.289 20.143 1.00 23.36 117 ASP A N 1
ATOM 793 C CA . ASP A 1 117 ? 82.812 34.886 19.368 1.00 24.98 117 ASP A CA 1
ATOM 794 C C . ASP A 1 117 ? 82.619 35.861 18.229 1.00 24.99 117 ASP A C 1
ATOM 795 O O . ASP A 1 117 ? 83.229 36.932 18.202 1.00 18.30 117 ASP A O 1
ATOM 800 N N . VAL A 1 118 ? 81.787 35.476 17.272 1.00 19.36 118 VAL A N 1
ATOM 801 C CA . VAL A 1 118 ? 81.385 36.379 16.208 1.00 17.73 118 VAL A CA 1
ATOM 802 C C . VAL A 1 118 ? 79.880 36.254 16.085 1.00 19.21 118 VAL A C 1
ATOM 803 O O . VAL A 1 118 ? 79.362 35.141 16.034 1.00 19.82 118 VAL A O 1
ATOM 807 N N . PHE A 1 119 ? 79.186 37.388 16.057 1.00 15.11 119 PHE A N 1
ATOM 808 C CA . PHE A 1 119 ? 77.742 37.395 15.889 1.00 13.71 119 PHE A CA 1
ATOM 809 C C . PHE A 1 119 ? 77.350 37.918 14.524 1.00 24.16 119 PHE A C 1
ATOM 810 O O . PHE A 1 119 ? 77.825 38.967 14.099 1.00 19.32 119 PHE A O 1
ATOM 818 N N . LEU A 1 120 ? 76.471 37.193 13.839 1.00 18.95 120 LEU A N 1
ATOM 819 C CA . LEU A 1 120 ? 75.823 37.747 12.666 1.00 16.98 120 LEU A CA 1
ATOM 820 C C . LEU A 1 120 ? 74.678 38.565 13.238 1.00 17.39 120 LEU A C 1
ATOM 821 O O . LEU A 1 120 ? 73.813 38.015 13.927 1.00 17.24 120 LEU A O 1
ATOM 826 N N . VAL A 1 121 ? 74.679 39.873 12.990 1.00 14.23 121 VAL A N 1
ATOM 827 C CA . VAL A 1 121 ? 73.611 40.734 13.492 1.00 15.32 121 VAL A CA 1
ATOM 828 C C . VAL A 1 121 ? 72.738 41.232 12.352 1.00 18.38 121 VAL A C 1
ATOM 829 O O . VAL A 1 121 ? 73.235 41.768 11.359 1.00 18.96 121 VAL A O 1
ATOM 833 N N . VAL A 1 122 ? 71.429 41.066 12.491 1.00 11.37 122 VAL A N 1
ATOM 834 C CA . VAL A 1 122 ? 70.535 41.607 11.476 1.00 14.42 122 VAL A CA 1
ATOM 835 C C . VAL A 1 122 ? 69.727 42.693 12.149 1.00 17.14 122 VAL A C 1
ATOM 836 O O . VAL A 1 122 ? 68.993 42.426 13.095 1.00 19.80 122 VAL A O 1
ATOM 840 N N . ASN A 1 123 ? 69.896 43.913 11.654 1.00 15.45 123 ASN A N 1
ATOM 841 C CA . ASN A 1 123 ? 69.164 45.092 12.114 1.00 14.53 123 ASN A CA 1
ATOM 842 C C . ASN A 1 123 ? 68.059 45.410 11.099 1.00 19.13 123 ASN A C 1
ATOM 843 O O . ASN A 1 123 ? 68.292 45.427 9.890 1.00 18.69 123 ASN A O 1
ATOM 848 N N . MET A 1 124 ? 66.852 45.657 11.579 1.00 17.37 124 MET A N 1
ATOM 849 C CA . MET A 1 124 ? 65.731 45.842 10.677 1.00 16.11 124 MET A CA 1
ATOM 850 C C . MET A 1 124 ? 64.946 47.084 11.061 1.00 24.06 124 MET A C 1
ATOM 851 O O . MET A 1 124 ? 64.832 47.408 12.238 1.00 17.67 124 MET A O 1
ATOM 856 N N . ARG A 1 125 ? 64.408 47.770 10.059 1.00 24.11 125 ARG A N 1
ATOM 857 C CA . ARG A 1 125 ? 63.539 48.914 10.302 1.00 19.69 125 ARG A CA 1
ATOM 858 C C . ARG A 1 125 ? 62.530 49.017 9.165 1.00 16.32 125 ARG A C 1
ATOM 859 O O . ARG A 1 125 ? 62.818 48.599 8.040 1.00 18.74 125 ARG A O 1
ATOM 867 N N . PRO A 1 126 ? 61.349 49.599 9.446 1.00 17.69 126 PRO A N 1
ATOM 868 C CA . PRO A 1 126 ? 60.374 49.820 8.375 1.00 19.75 126 PRO A CA 1
ATOM 869 C C . PRO A 1 126 ? 60.877 50.935 7.467 1.00 18.17 126 PRO A C 1
ATOM 870 O O . PRO A 1 126 ? 61.583 51.823 7.936 1.00 19.76 126 PRO A O 1
ATOM 874 N N . THR A 1 127 ? 60.506 50.904 6.196 1.00 15.50 127 THR A N 1
ATOM 875 C CA . THR A 1 127 ? 60.854 51.990 5.298 1.00 17.09 127 THR A CA 1
ATOM 876 C C . THR A 1 127 ? 59.805 53.107 5.322 1.00 21.88 127 THR A C 1
ATOM 877 O O . THR A 1 127 ? 60.039 54.189 4.793 1.00 22.86 127 THR A O 1
ATOM 881 N N . ARG A 1 128 ? 58.649 52.836 5.922 1.00 17.23 128 ARG A N 1
ATOM 882 C CA . ARG A 1 128 ? 57.595 53.841 6.026 1.00 19.19 128 ARG A CA 1
ATOM 883 C C . ARG A 1 128 ? 57.281 54.072 7.496 1.00 16.26 128 ARG A C 1
ATOM 884 O O . ARG A 1 128 ? 57.414 53.155 8.306 1.00 22.86 128 ARG A O 1
ATOM 892 N N . PRO A 1 129 ? 56.854 55.298 7.846 1.00 19.99 129 PRO A N 1
ATOM 893 C CA . PRO A 1 129 ? 56.497 55.600 9.227 1.00 20.98 129 PRO A CA 1
ATOM 894 C C . PRO A 1 129 ? 55.071 55.142 9.532 1.00 15.55 129 PRO A C 1
ATOM 895 O O . PRO A 1 129 ? 54.351 54.690 8.636 1.00 15.59 129 PRO A O 1
ATOM 899 N N . ASN A 1 130 ? 54.682 55.247 10.798 1.00 13.18 130 ASN A N 1
ATOM 900 C CA . ASN A 1 130 ? 53.318 54.970 11.228 1.00 15.46 130 ASN A CA 1
ATOM 901 C C . ASN A 1 130 ? 52.859 53.520 11.014 1.00 17.21 130 ASN A C 1
ATOM 902 O O . ASN A 1 130 ? 51.671 53.258 10.873 1.00 18.22 130 ASN A O 1
ATOM 907 N N . ARG A 1 131 ? 53.817 52.602 11.014 1.00 19.69 131 ARG A N 1
ATOM 908 C CA . ARG A 1 131 ? 53.538 51.162 10.982 1.00 19.70 131 ARG A CA 1
ATOM 909 C C . ARG A 1 131 ? 53.750 50.609 12.387 1.00 23.96 131 ARG A C 1
ATOM 910 O O . ARG A 1 131 ? 54.664 51.025 13.095 1.00 28.63 131 ARG A O 1
ATOM 918 N N . CYS A 1 132 ? 52.899 49.679 12.788 1.00 21.10 132 CYS A N 1
ATOM 919 C CA . CYS A 1 132 ? 53.020 49.039 14.087 1.00 20.34 132 CYS A CA 1
ATOM 920 C C . CYS A 1 132 ? 52.939 47.540 13.904 1.00 20.12 132 CYS A C 1
ATOM 921 O O . CYS A 1 132 ? 51.874 47.000 13.601 1.00 16.16 132 CYS A O 1
ATOM 924 N N . TYR A 1 133 ? 54.086 46.883 14.063 1.00 21.73 133 TYR A N 1
ATOM 925 C CA . TYR A 1 133 ? 54.164 45.432 13.979 1.00 16.88 133 TYR A CA 1
ATOM 926 C C . TYR A 1 133 ? 55.449 44.995 14.661 1.00 19.98 133 TYR A C 1
ATOM 927 O O . TYR A 1 133 ? 56.301 45.825 14.987 1.00 17.54 133 TYR A O 1
ATOM 936 N N . LYS A 1 134 ? 55.569 43.701 14.916 1.00 17.16 134 LYS A N 1
ATOM 937 C CA . LYS A 1 134 ? 56.821 43.146 15.434 1.00 18.19 134 LYS A CA 1
ATOM 938 C C . LYS A 1 134 ? 57.593 42.401 14.344 1.00 19.29 134 LYS A C 1
ATOM 939 O O . LYS A 1 134 ? 56.999 41.866 13.415 1.00 14.41 134 LYS A O 1
ATOM 945 N N . PHE A 1 135 ? 58.917 42.364 14.469 1.00 14.99 135 PHE A N 1
ATOM 946 C CA . PHE A 1 135 ? 59.734 41.565 13.562 1.00 13.72 135 PHE A CA 1
ATOM 947 C C . PHE A 1 135 ? 59.863 40.120 14.055 1.00 18.23 135 PHE A C 1
ATOM 948 O O . PHE A 1 135 ? 59.845 39.870 15.254 1.00 16.78 135 PHE A O 1
ATOM 956 N N . LEU A 1 136 ? 59.985 39.185 13.112 1.00 15.86 136 LEU A N 1
ATOM 957 C CA . LEU A 1 136 ? 60.149 37.756 13.399 1.00 13.73 136 LEU A CA 1
ATOM 958 C C . LEU A 1 136 ? 61.338 37.244 12.608 1.00 17.52 136 LEU A C 1
ATOM 959 O O . LEU A 1 136 ? 61.621 37.749 11.520 1.00 19.35 136 LEU A O 1
ATOM 964 N N . ALA A 1 137 ? 62.013 36.221 13.127 1.00 15.39 137 ALA A N 1
ATOM 965 C CA . ALA A 1 137 ? 63.212 35.738 12.475 1.00 15.85 137 ALA A CA 1
ATOM 966 C C . ALA A 1 137 ? 63.440 34.246 12.692 1.00 21.53 137 ALA A C 1
ATOM 967 O O . ALA A 1 137 ? 62.932 33.663 13.646 1.00 16.16 137 ALA A O 1
ATOM 969 N N . GLN A 1 138 ? 64.172 33.638 11.767 1.00 16.52 138 GLN A N 1
ATOM 970 C CA . GLN A 1 138 ? 64.731 32.299 11.960 1.00 17.71 138 GLN A CA 1
ATOM 971 C C . GLN A 1 138 ? 65.995 32.145 11.137 1.00 23.52 138 GLN A C 1
ATOM 972 O O . GLN A 1 138 ? 66.153 32.749 10.068 1.00 18.37 138 GLN A O 1
ATOM 978 N N . HIS A 1 139 ? 66.911 31.349 11.659 1.00 19.40 139 HIS A N 1
ATOM 979 C CA . HIS A 1 139 ? 68.200 31.185 11.023 1.00 13.98 139 HIS A CA 1
ATOM 980 C C . HIS A 1 139 ? 68.542 29.704 10.965 1.00 19.03 139 HIS A C 1
ATOM 981 O O . HIS A 1 139 ? 67.856 28.853 11.541 1.00 20.52 139 HIS A O 1
ATOM 988 N N . ALA A 1 140 ? 69.600 29.392 10.239 1.00 23.07 140 ALA A N 1
ATOM 989 C CA . ALA A 1 140 ? 70.148 28.055 10.261 1.00 27.58 140 ALA A CA 1
ATOM 990 C C . ALA A 1 140 ? 71.641 28.228 10.108 1.00 26.90 140 ALA A C 1
ATOM 991 O O . ALA A 1 140 ? 72.105 29.127 9.391 1.00 22.04 140 ALA A O 1
ATOM 993 N N . LEU A 1 141 ? 72.393 27.413 10.829 1.00 35.16 141 LEU A N 1
ATOM 994 C CA . LEU A 1 141 ? 73.836 27.413 10.690 1.00 40.31 141 LEU A CA 1
ATOM 995 C C . LEU A 1 141 ? 74.204 26.215 9.831 1.00 52.25 141 LEU A C 1
ATOM 996 O O . LEU A 1 141 ? 73.869 25.079 10.161 1.00 38.41 141 LEU A O 1
ATOM 1001 N N . ARG A 1 142 ? 74.856 26.486 8.705 1.00 83.22 142 ARG A N 1
ATOM 1002 C CA . ARG A 1 142 ? 75.171 25.455 7.727 1.00 107.23 142 ARG A CA 1
ATOM 1003 C C . ARG A 1 142 ? 76.646 25.073 7.805 1.00 120.65 142 ARG A C 1
ATOM 1004 O O . ARG A 1 142 ? 77.469 25.832 8.322 1.00 123.21 142 ARG A O 1
ATOM 1012 N N . CYS A 1 143 ? 76.975 23.891 7.297 1.00 128.68 143 CYS A N 1
ATOM 1013 C CA . CYS A 1 143 ? 78.362 23.452 7.252 1.00 136.07 143 CYS A CA 1
ATOM 1014 C C . CYS A 1 143 ? 78.830 23.352 5.804 1.00 144.04 143 CYS A C 1
ATOM 1015 O O . CYS A 1 143 ? 79.975 23.677 5.487 1.00 146.10 143 CYS A O 1
ATOM 1018 N N . ASP A 1 144 ? 77.932 22.912 4.927 1.00 148.61 144 ASP A N 1
ATOM 1019 C CA . ASP A 1 144 ? 78.248 22.785 3.509 1.00 153.48 144 ASP A CA 1
ATOM 1020 C C . ASP A 1 144 ? 77.402 23.727 2.662 1.00 152.13 144 ASP A C 1
ATOM 1021 O O . ASP A 1 144 ? 76.176 23.741 2.777 1.00 151.62 144 ASP A O 1
ATOM 1026 N N . PRO A 1 145 ? 78.062 24.523 1.806 1.00 150.68 145 PRO A N 1
ATOM 1027 C CA . PRO A 1 145 ? 77.381 25.400 0.848 1.00 147.85 145 PRO A CA 1
ATOM 1028 C C . PRO A 1 145 ? 76.505 24.591 -0.107 1.00 142.82 145 PRO A C 1
ATOM 1029 O O . PRO A 1 145 ? 75.749 25.164 -0.894 1.00 143.52 145 PRO A O 1
ATOM 1033 N N . ASP A 1 146 ? 76.620 23.267 -0.034 1.00 133.70 146 ASP A N 1
ATOM 1034 C CA . ASP A 1 146 ? 75.766 22.369 -0.800 1.00 122.87 146 ASP A CA 1
ATOM 1035 C C . ASP A 1 146 ? 74.333 22.440 -0.283 1.00 104.03 146 ASP A C 1
ATOM 1036 O O . ASP A 1 146 ? 73.948 21.679 0.606 1.00 106.27 146 ASP A O 1
ATOM 1041 N N . TYR A 1 147 ? 73.556 23.357 -0.852 1.00 82.34 147 TYR A N 1
ATOM 1042 C CA . TYR A 1 147 ? 72.185 23.621 -0.423 1.00 67.49 147 TYR A CA 1
ATOM 1043 C C . TYR A 1 147 ? 71.797 25.045 -0.797 1.00 48.93 147 TYR A C 1
ATOM 1044 O O . TYR A 1 147 ? 72.354 25.997 -0.253 1.00 47.93 147 TYR A O 1
ATOM 1053 N N . VAL A 1 148 ? 70.865 25.193 -1.734 1.00 39.93 148 VAL A N 1
ATOM 1054 C CA . VAL A 1 148 ? 70.312 26.513 -2.037 1.00 30.64 148 VAL A CA 1
ATOM 1055 C C . VAL A 1 148 ? 68.999 26.689 -1.266 1.00 21.19 148 VAL A C 1
ATOM 1056 O O . VAL A 1 148 ? 68.044 25.927 -1.463 1.00 24.30 148 VAL A O 1
ATOM 1060 N N . PRO A 1 149 ? 68.954 27.693 -0.377 1.00 19.58 149 PRO A N 1
ATOM 1061 C CA . PRO A 1 149 ? 67.802 27.893 0.508 1.00 17.90 149 PRO A CA 1
ATOM 1062 C C . PRO A 1 149 ? 66.639 28.477 -0.264 1.00 18.61 149 PRO A C 1
ATOM 1063 O O . PRO A 1 149 ? 66.863 29.206 -1.229 1.00 17.78 149 PRO A O 1
ATOM 1067 N N . HIS A 1 150 ? 65.416 28.175 0.161 1.00 17.07 150 HIS A N 1
ATOM 1068 C CA . HIS A 1 150 ? 64.256 28.849 -0.376 1.00 14.98 150 HIS A CA 1
ATOM 1069 C C . HIS A 1 150 ? 64.392 30.333 -0.182 1.00 15.59 150 HIS A C 1
ATOM 1070 O O . HIS A 1 150 ? 64.866 30.790 0.863 1.00 17.80 150 HIS A O 1
ATOM 1077 N N . ASP A 1 151 ? 63.949 31.109 -1.161 1.00 17.53 151 ASP A N 1
ATOM 1078 C CA . ASP A 1 151 ? 63.963 32.554 -0.952 1.00 15.70 151 ASP A CA 1
ATOM 1079 C C . ASP A 1 151 ? 62.843 33.031 -0.038 1.00 14.70 151 ASP A C 1
ATOM 1080 O O . ASP A 1 151 ? 62.993 34.025 0.653 1.00 18.38 151 ASP A O 1
ATOM 1085 N N . VAL A 1 152 ? 61.737 32.298 -0.017 1.00 14.53 152 VAL A N 1
ATOM 1086 C CA . VAL A 1 152 ? 60.566 32.699 0.761 1.00 19.70 152 VAL A CA 1
ATOM 1087 C C . VAL A 1 152 ? 60.023 31.477 1.497 1.00 19.59 152 VAL A C 1
ATOM 1088 O O . VAL A 1 152 ? 59.819 30.427 0.893 1.00 24.03 152 VAL A O 1
ATOM 1092 N N . ILE A 1 153 ? 59.815 31.606 2.802 1.00 17.29 153 ILE A N 1
ATOM 1093 C CA . ILE A 1 153 ? 59.252 30.511 3.575 1.00 15.94 153 ILE A CA 1
ATOM 1094 C C . ILE A 1 153 ? 58.026 30.980 4.354 1.00 17.86 153 ILE A C 1
ATOM 1095 O O . ILE A 1 153 ? 57.751 32.185 4.447 1.00 14.97 153 ILE A O 1
ATOM 1100 N N . ARG A 1 154 ? 57.268 30.025 4.884 1.00 15.40 154 ARG A N 1
ATOM 1101 C CA . ARG A 1 154 ? 56.128 30.338 5.741 1.00 20.48 154 ARG A CA 1
ATOM 1102 C C . ARG A 1 154 ? 56.617 30.509 7.168 1.00 21.95 154 ARG A C 1
ATOM 1103 O O . ARG A 1 154 ? 57.614 29.909 7.562 1.00 20.18 154 ARG A O 1
ATOM 1111 N N . ILE A 1 155 ? 55.906 31.308 7.949 1.00 17.85 155 ILE A N 1
ATOM 1112 C CA . ILE A 1 155 ? 56.269 31.500 9.351 1.00 15.75 155 ILE A CA 1
ATOM 1113 C C . ILE A 1 155 ? 55.845 30.276 10.156 1.00 19.31 155 ILE A C 1
ATOM 1114 O O . ILE A 1 155 ? 54.669 29.923 10.176 1.00 16.78 155 ILE A O 1
ATOM 1119 N N . VAL A 1 156 ? 56.802 29.626 10.813 1.00 17.63 156 VAL A N 1
ATOM 1120 C CA . VAL A 1 156 ? 56.509 28.467 11.668 1.00 14.79 156 VAL A CA 1
ATOM 1121 C C . VAL A 1 156 ? 57.322 28.539 12.969 1.00 18.64 156 VAL A C 1
ATOM 1122 O O . VAL A 1 156 ? 58.538 28.312 12.962 1.00 17.93 156 VAL A O 1
ATOM 1126 N N . GLU A 1 157 ? 56.642 28.850 14.073 1.00 14.79 157 GLU A N 1
ATOM 1127 C CA . GLU A 1 157 ? 57.249 28.912 15.406 1.00 20.24 157 GLU A CA 1
ATOM 1128 C C . GLU A 1 157 ? 58.568 29.708 15.369 1.00 18.83 157 GLU A C 1
ATOM 1129 O O . GLU A 1 157 ? 59.633 29.185 15.722 1.00 19.05 157 GLU A O 1
ATOM 1135 N N . PRO A 1 158 ? 58.497 30.971 14.914 1.00 17.16 158 PRO A N 1
ATOM 1136 C CA . PRO A 1 158 ? 59.686 31.796 14.700 1.00 20.25 158 PRO A CA 1
ATOM 1137 C C . PRO A 1 158 ? 60.246 32.330 16.020 1.00 21.11 158 PRO A C 1
ATOM 1138 O O . PRO A 1 158 ? 59.626 32.199 17.084 1.00 19.13 158 PRO A O 1
ATOM 1142 N N . SER A 1 159 ? 61.422 32.935 15.942 1.00 16.03 159 SER A N 1
ATOM 1143 C CA . SER A 1 159 ? 61.914 33.748 17.040 1.00 20.27 159 SER A CA 1
ATOM 1144 C C . SER A 1 159 ? 61.292 35.141 16.968 1.00 23.31 159 SER A C 1
ATOM 1145 O O . SER A 1 159 ? 61.242 35.759 15.899 1.00 22.74 159 SER A O 1
ATOM 1148 N N . TRP A 1 160 ? 60.798 35.631 18.104 1.00 17.90 160 TRP A N 1
ATOM 1149 C CA . TRP A 1 160 ? 60.280 36.998 18.166 1.00 15.26 160 TRP A CA 1
ATOM 1150 C C . TRP A 1 160 ? 61.382 38.000 18.455 1.00 25.94 160 TRP A C 1
ATOM 1151 O O . TRP A 1 160 ? 62.082 37.898 19.458 1.00 21.62 160 TRP A O 1
ATOM 1162 N N . VAL A 1 161 ? 61.545 38.962 17.555 1.00 21.00 161 VAL A N 1
ATOM 1163 C CA . VAL A 1 161 ? 62.575 39.972 17.721 1.00 24.32 161 VAL A CA 1
ATOM 1164 C C . VAL A 1 161 ? 62.077 41.053 18.679 1.00 15.96 161 VAL A C 1
ATOM 1165 O O . VAL A 1 161 ? 60.930 41.514 18.579 1.00 24.06 161 VAL A O 1
ATOM 1169 N N . GLY A 1 162 ? 62.935 41.437 19.615 1.00 18.58 162 GLY A N 1
ATOM 1170 C CA . GLY A 1 162 ? 62.603 42.484 20.572 1.00 31.26 162 GLY A CA 1
ATOM 1171 C C . GLY A 1 162 ? 62.601 43.893 19.997 1.00 29.57 162 GLY A C 1
ATOM 1172 O O . GLY A 1 162 ? 62.853 44.108 18.806 1.00 26.42 162 GLY A O 1
ATOM 1173 N N . SER A 1 163 ? 62.331 44.868 20.858 1.00 27.29 163 SER A N 1
ATOM 1174 C CA . SER A 1 163 ? 62.123 46.238 20.408 1.00 26.67 163 SER A CA 1
ATOM 1175 C C . SER A 1 163 ? 63.397 46.941 19.911 1.00 26.46 163 SER A C 1
ATOM 1176 O O . SER A 1 163 ? 63.314 48.011 19.314 1.00 31.39 163 SER A O 1
ATOM 1179 N N . ASN A 1 164 ? 64.566 46.348 20.136 1.00 21.06 164 ASN A N 1
ATOM 1180 C CA . ASN A 1 164 ? 65.782 46.893 19.546 1.00 23.91 164 ASN A CA 1
ATOM 1181 C C . ASN A 1 164 ? 65.857 46.569 18.052 1.00 23.79 164 ASN A C 1
ATOM 1182 O O . ASN A 1 164 ? 66.760 47.029 17.348 1.00 24.87 164 ASN A O 1
ATOM 1187 N N . ASN A 1 165 ? 64.888 45.786 17.583 1.00 20.41 165 ASN A N 1
ATOM 1188 C CA . ASN A 1 165 ? 64.799 45.394 16.181 1.00 23.34 165 ASN A CA 1
ATOM 1189 C C . ASN A 1 165 ? 66.082 44.781 15.645 1.00 20.48 165 ASN A C 1
ATOM 1190 O O . ASN A 1 165 ? 66.481 45.037 14.501 1.00 22.01 165 ASN A O 1
ATOM 1195 N N . GLU A 1 166 ? 66.726 43.973 16.474 1.00 23.23 166 GLU A N 1
ATOM 1196 C CA . GLU A 1 166 ? 67.941 43.279 16.070 1.00 22.21 166 GLU A CA 1
ATOM 1197 C C . GLU A 1 166 ? 67.915 41.811 16.438 1.00 24.00 166 GLU A C 1
ATOM 1198 O O . GLU A 1 166 ? 67.539 41.441 17.545 1.00 19.51 166 GLU A O 1
ATOM 1204 N N .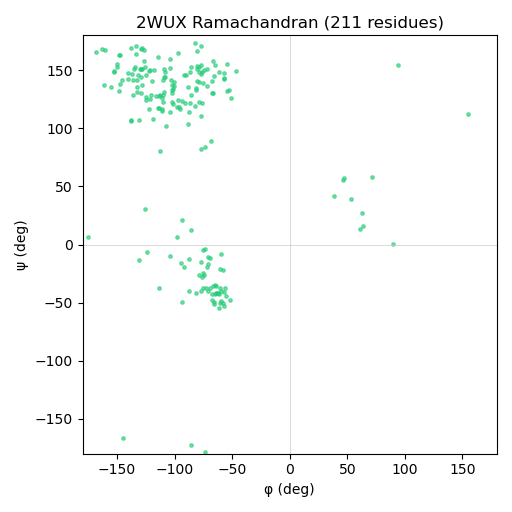 TYR A 1 167 ? 68.328 40.990 15.484 1.00 23.13 167 TYR A N 1
ATOM 1205 C CA . TYR A 1 167 ? 68.483 39.562 15.689 1.00 22.36 167 TYR A CA 1
ATOM 1206 C C . TYR A 1 167 ? 69.979 39.260 15.679 1.00 19.70 167 TYR A C 1
ATOM 1207 O O . TYR A 1 167 ? 70.679 39.573 14.708 1.00 16.76 167 TYR A O 1
ATOM 1216 N N . ARG A 1 168 ? 70.475 38.669 16.762 1.00 16.80 168 ARG A N 1
ATOM 1217 C CA . ARG A 1 168 ? 71.916 38.486 16.928 1.00 17.13 168 ARG A CA 1
ATOM 1218 C C . ARG A 1 168 ? 72.239 37.018 17.099 1.00 21.61 168 ARG A C 1
ATOM 1219 O O . ARG A 1 168 ? 71.838 36.413 18.080 1.00 19.55 168 ARG A O 1
ATOM 1227 N N . ILE A 1 169 ? 72.992 36.466 16.152 1.00 15.92 169 ILE A N 1
ATOM 1228 C CA . ILE A 1 169 ? 73.263 35.037 16.097 1.00 19.28 169 ILE A CA 1
ATOM 1229 C C . ILE A 1 169 ? 74.738 34.754 16.360 1.00 16.54 169 ILE A C 1
ATOM 1230 O O . ILE A 1 169 ? 75.581 35.173 15.589 1.00 16.45 169 ILE A O 1
ATOM 1235 N N . SER A 1 170 ? 75.041 34.036 17.435 1.00 14.95 170 SER A N 1
ATOM 1236 C CA . SER A 1 170 ? 76.410 33.566 17.664 1.00 20.14 170 SER A CA 1
ATOM 1237 C C . SER A 1 170 ? 76.824 32.528 16.630 1.00 21.64 170 SER A C 1
ATOM 1238 O O . SER A 1 170 ? 76.125 31.545 16.425 1.00 19.50 170 SER A O 1
ATOM 1241 N N . LEU A 1 171 ? 77.988 32.716 16.017 1.00 18.94 171 LEU A N 1
ATOM 1242 C CA . LEU A 1 171 ? 78.453 31.797 14.981 1.00 22.75 171 LEU A CA 1
ATOM 1243 C C . LEU A 1 171 ? 79.549 30.838 15.430 1.00 28.31 171 LEU A C 1
ATOM 1244 O O . LEU A 1 171 ? 79.889 29.912 14.694 1.00 21.91 171 LEU A O 1
ATOM 1249 N N . ALA A 1 172 ? 80.096 31.059 16.623 1.00 27.87 172 ALA A N 1
ATOM 1250 C CA . ALA A 1 172 ? 81.264 30.310 17.091 1.00 34.25 172 ALA A CA 1
ATOM 1251 C C . ALA A 1 172 ? 81.044 28.804 17.209 1.00 40.34 172 ALA A C 1
ATOM 1252 O O . ALA A 1 172 ? 79.944 28.346 17.512 1.00 39.96 172 ALA A O 1
ATOM 1254 N N . LYS A 1 173 ? 82.117 28.051 16.975 1.00 55.31 173 LYS A N 1
ATOM 1255 C CA . LYS A 1 173 ? 82.131 26.595 17.125 1.00 66.02 173 LYS A CA 1
ATOM 1256 C C . LYS A 1 173 ? 81.331 25.900 16.028 1.00 74.81 173 LYS A C 1
ATOM 1257 O O . LYS A 1 173 ? 81.819 25.714 14.912 1.00 80.23 173 LYS A O 1
ATOM 1263 N N . TYR A 1 187 ? 95.382 36.921 12.346 1.00 70.34 187 TYR A N 1
ATOM 1264 C CA . TYR A 1 187 ? 96.693 36.309 12.514 1.00 73.93 187 TYR A CA 1
ATOM 1265 C C . TYR A 1 187 ? 97.168 35.643 11.221 1.00 64.15 187 TYR A C 1
ATOM 1266 O O . TYR A 1 187 ? 98.252 35.059 11.176 1.00 59.52 187 TYR A O 1
ATOM 1275 N N . THR A 1 188 ? 96.353 35.733 10.172 1.00 55.07 188 THR A N 1
ATOM 1276 C CA . THR A 1 188 ? 96.754 35.246 8.853 1.00 52.44 188 THR A CA 1
ATOM 1277 C C . THR A 1 188 ? 97.032 36.395 7.871 1.00 42.26 188 THR A C 1
ATOM 1278 O O . THR A 1 188 ? 96.363 37.437 7.901 1.00 38.91 188 THR A O 1
ATOM 1282 N N . ASN A 1 189 ? 98.023 36.190 7.006 1.00 34.34 189 ASN A N 1
ATOM 1283 C CA . ASN A 1 189 ? 98.447 37.205 6.047 1.00 36.66 189 ASN A CA 1
ATOM 1284 C C . ASN A 1 189 ? 97.526 37.295 4.836 1.00 32.32 189 ASN A C 1
ATOM 1285 O O . ASN A 1 189 ? 97.426 38.340 4.196 1.00 28.16 189 ASN A O 1
ATOM 1290 N N . SER A 1 190 ? 96.859 36.192 4.519 1.00 22.24 190 SER A N 1
ATOM 1291 C CA . SER A 1 190 ? 96.032 36.137 3.323 1.00 28.18 190 SER A CA 1
ATOM 1292 C C . SER A 1 190 ? 94.846 35.212 3.517 1.00 26.62 190 SER A C 1
ATOM 1293 O O . SER A 1 190 ? 94.834 34.376 4.425 1.00 24.61 190 SER A O 1
ATOM 1296 N N . PHE A 1 191 ? 93.859 35.350 2.640 1.00 25.93 191 PHE A N 1
ATOM 1297 C CA . PHE A 1 191 ? 92.682 34.488 2.680 1.00 23.59 191 PHE A CA 1
ATOM 1298 C C . PHE A 1 191 ? 93.083 33.040 2.335 1.00 26.23 191 PHE A C 1
ATOM 1299 O O . PHE A 1 191 ? 92.557 32.085 2.901 1.00 22.71 191 PHE A O 1
ATOM 1307 N N . GLU A 1 192 ? 94.034 32.882 1.420 1.00 20.12 192 GLU A N 1
ATOM 1308 C CA . GLU A 1 192 ? 94.534 31.556 1.077 1.00 26.53 192 GLU A CA 1
ATOM 1309 C C . GLU A 1 192 ? 95.084 30.823 2.315 1.00 26.52 192 GLU A C 1
ATOM 1310 O O . GLU A 1 192 ? 94.870 29.619 2.484 1.00 37.15 192 GLU A O 1
ATOM 1316 N N . GLN A 1 193 ? 95.800 31.548 3.164 1.00 22.90 193 GLN A N 1
ATOM 1317 C CA . GLN A 1 193 ? 96.371 30.970 4.376 1.00 34.60 193 GLN A CA 1
ATOM 1318 C C . GLN A 1 193 ? 95.274 30.636 5.362 1.00 38.75 193 GLN A C 1
ATOM 1319 O O . GLN A 1 193 ? 95.338 29.630 6.070 1.00 38.64 193 GLN A O 1
ATOM 1325 N N . PHE A 1 194 ? 94.273 31.505 5.410 1.00 32.21 194 PHE A N 1
ATOM 1326 C CA . PHE A 1 194 ? 93.153 31.349 6.318 1.00 30.19 194 PHE A CA 1
ATOM 1327 C C . PHE A 1 194 ? 92.442 30.044 5.992 1.00 34.07 194 PHE A C 1
ATOM 1328 O O . PHE A 1 194 ? 92.087 29.276 6.884 1.00 36.04 194 PHE A O 1
ATOM 1336 N N . ILE A 1 195 ? 92.273 29.780 4.703 1.00 31.44 195 ILE A N 1
ATOM 1337 C CA . ILE A 1 195 ? 91.626 28.552 4.263 1.00 35.84 195 ILE A CA 1
ATOM 1338 C C . ILE A 1 195 ? 92.517 27.323 4.460 1.00 46.50 195 ILE A C 1
ATOM 1339 O O . ILE A 1 195 ? 92.030 26.247 4.808 1.00 41.64 195 ILE A O 1
ATOM 1344 N N . ASP A 1 196 ? 93.818 27.489 4.227 1.00 49.57 196 ASP A N 1
ATOM 1345 C CA . ASP A 1 196 ? 94.775 26.395 4.363 1.00 50.09 196 ASP A CA 1
ATOM 1346 C C . ASP A 1 196 ? 94.876 25.907 5.803 1.00 43.76 196 ASP A C 1
ATOM 1347 O O . ASP A 1 196 ? 95.089 24.726 6.052 1.00 44.05 196 ASP A O 1
ATOM 1352 N N . ARG A 1 197 ? 94.741 26.826 6.750 1.00 48.20 197 ARG A N 1
ATOM 1353 C CA . ARG A 1 197 ? 94.754 26.470 8.163 1.00 57.44 197 ARG A CA 1
ATOM 1354 C C . ARG A 1 197 ? 93.351 26.073 8.609 1.00 58.49 197 ARG A C 1
ATOM 1355 O O . ARG A 1 197 ? 93.084 25.963 9.803 1.00 61.09 197 ARG A O 1
ATOM 1363 N N . VAL A 1 198 ? 92.466 25.864 7.634 1.00 56.45 198 VAL A N 1
ATOM 1364 C CA . VAL A 1 198 ? 91.069 25.488 7.873 1.00 51.99 198 VAL A CA 1
ATOM 1365 C C . VAL A 1 198 ? 90.458 26.196 9.082 1.00 49.84 198 VAL A C 1
ATOM 1366 O O . VAL A 1 198 ? 89.726 25.593 9.864 1.00 53.71 198 VAL A O 1
ATOM 1370 N N . ILE A 1 199 ? 90.760 27.483 9.221 1.00 52.86 199 ILE A N 1
ATOM 1371 C CA . ILE A 1 199 ? 90.260 28.266 10.347 1.00 52.66 199 ILE A CA 1
ATOM 1372 C C . ILE A 1 199 ? 88.760 28.532 10.204 1.00 43.20 199 ILE A C 1
ATOM 1373 O O . ILE A 1 199 ? 88.078 28.842 11.179 1.00 39.72 199 ILE A O 1
ATOM 1378 N N . TRP A 1 200 ? 88.257 28.391 8.982 1.00 46.71 200 TRP A N 1
ATOM 1379 C CA . TRP A 1 200 ? 86.827 28.496 8.707 1.00 55.00 200 TRP A CA 1
ATOM 1380 C C . TRP A 1 200 ? 85.997 27.442 9.453 1.00 52.63 200 TRP A C 1
ATOM 1381 O O . TRP A 1 200 ? 84.789 27.606 9.637 1.00 47.75 200 TRP A O 1
ATOM 1392 N N . GLU A 1 201 ? 86.640 26.359 9.875 1.00 51.83 201 GLU A N 1
ATOM 1393 C CA . GLU A 1 201 ? 85.945 25.334 10.648 1.00 57.85 201 GLU A CA 1
ATOM 1394 C C . GLU A 1 201 ? 85.569 25.823 12.051 1.00 57.28 201 GLU A C 1
ATOM 1395 O O . GLU A 1 201 ? 84.793 25.174 12.755 1.00 54.63 201 GLU A O 1
ATOM 1401 N N . ASN A 1 202 ? 86.108 26.973 12.450 1.00 53.14 202 ASN A N 1
ATOM 1402 C CA . ASN A 1 202 ? 85.847 27.519 13.782 1.00 55.62 202 ASN A CA 1
ATOM 1403 C C . ASN A 1 202 ? 84.478 28.196 13.941 1.00 51.07 202 ASN A C 1
ATOM 1404 O O . ASN A 1 202 ? 84.042 28.453 15.062 1.00 44.41 202 ASN A O 1
ATOM 1409 N N . PHE A 1 203 ? 83.808 28.493 12.830 1.00 47.70 203 PHE A N 1
ATOM 1410 C CA . PHE A 1 203 ? 82.510 29.170 12.898 1.00 49.31 203 PHE A CA 1
ATOM 1411 C C . PHE A 1 203 ? 81.601 28.870 11.707 1.00 47.62 203 PHE A C 1
ATOM 1412 O O . PHE A 1 203 ? 82.071 28.639 10.590 1.00 43.38 203 PHE A O 1
ATOM 1420 N N . TYR A 1 204 ? 80.296 28.884 11.965 1.00 41.63 204 TYR A N 1
ATOM 1421 C CA . TYR A 1 204 ? 79.286 28.442 11.005 1.00 45.08 204 TYR A CA 1
ATOM 1422 C C . TYR A 1 204 ? 78.941 29.480 9.939 1.00 44.27 204 TYR A C 1
ATOM 1423 O O . TYR A 1 204 ? 79.018 30.682 10.189 1.00 37.69 204 TYR A O 1
ATOM 1432 N N . LYS A 1 205 ? 78.540 29.009 8.758 1.00 49.08 205 LYS A N 1
ATOM 1433 C CA . LYS A 1 205 ? 77.971 29.889 7.738 1.00 42.14 205 LYS A CA 1
ATOM 1434 C C . LYS A 1 205 ? 76.473 30.027 7.939 1.00 29.73 205 LYS A C 1
ATOM 1435 O O . LYS A 1 205 ? 75.726 29.065 7.754 1.00 26.83 205 LYS A O 1
ATOM 1441 N N . PRO A 1 206 ? 76.026 31.241 8.278 1.00 22.15 206 PRO A N 1
ATOM 1442 C CA . PRO A 1 206 ? 74.626 31.439 8.639 1.00 22.20 206 PRO A CA 1
ATOM 1443 C C . PRO A 1 206 ? 73.756 31.819 7.445 1.00 25.06 206 PRO A C 1
ATOM 1444 O O . PRO A 1 206 ? 74.201 32.501 6.512 1.00 23.91 206 PRO A O 1
ATOM 1448 N N . ILE A 1 207 ? 72.518 31.352 7.473 1.00 18.15 207 ILE A N 1
ATOM 1449 C CA . ILE A 1 207 ? 71.486 31.921 6.628 1.00 23.34 207 ILE A CA 1
ATOM 1450 C C . ILE A 1 207 ? 70.349 32.337 7.553 1.00 24.16 207 ILE A C 1
ATOM 1451 O O . ILE A 1 207 ? 70.113 31.714 8.582 1.00 21.17 207 ILE A O 1
ATOM 1456 N N . VAL A 1 208 ? 69.674 33.420 7.196 1.00 14.25 208 VAL A N 1
ATOM 1457 C CA . VAL A 1 208 ? 68.727 34.036 8.093 1.00 21.99 208 VAL A CA 1
ATOM 1458 C C . VAL A 1 208 ? 67.536 34.468 7.273 1.00 15.45 208 VAL A C 1
ATOM 1459 O O . VAL A 1 208 ? 67.688 34.910 6.135 1.00 15.71 208 VAL A O 1
ATOM 1463 N N . TYR A 1 209 ? 66.364 34.321 7.873 1.00 14.16 209 TYR A N 1
ATOM 1464 C CA . TYR A 1 209 ? 65.095 34.737 7.304 1.00 13.67 209 TYR A CA 1
ATOM 1465 C C . TYR A 1 209 ? 64.481 35.767 8.239 1.00 16.88 209 TYR A C 1
ATOM 1466 O O . TYR A 1 209 ? 64.585 35.631 9.461 1.00 17.38 209 TYR A O 1
ATOM 1475 N N . ILE A 1 210 ? 63.862 36.796 7.658 1.00 13.42 210 ILE A N 1
ATOM 1476 C CA . ILE A 1 210 ? 63.162 37.846 8.407 1.00 16.79 210 ILE A CA 1
ATOM 1477 C C . ILE A 1 210 ? 61.748 38.025 7.860 1.00 13.84 210 ILE A C 1
ATOM 1478 O O . ILE A 1 210 ? 61.539 38.027 6.641 1.00 14.89 210 ILE A O 1
ATOM 1483 N N . GLY A 1 211 ? 60.788 38.166 8.775 1.00 13.92 211 GLY A N 1
ATOM 1484 C CA . GLY A 1 211 ? 59.416 38.488 8.443 1.00 19.08 211 GLY A CA 1
ATOM 1485 C C . GLY A 1 211 ? 58.824 39.393 9.516 1.00 16.57 211 GLY A C 1
ATOM 1486 O O . GLY A 1 211 ? 59.562 39.945 10.320 1.00 16.52 211 GLY A O 1
ATOM 1487 N N . THR A 1 212 ? 57.501 39.560 9.513 1.00 16.92 212 THR A N 1
ATOM 1488 C CA . THR A 1 212 ? 56.805 40.351 10.531 1.00 16.58 212 THR A CA 1
ATOM 1489 C C . THR A 1 212 ? 55.535 39.634 10.969 1.00 20.92 212 THR A C 1
ATOM 1490 O O . THR A 1 212 ? 55.113 38.654 10.339 1.00 20.85 212 THR A O 1
ATOM 1494 N N . ASP A 1 213 ? 54.918 40.119 12.043 1.00 15.20 213 ASP A N 1
ATOM 1495 C CA . ASP A 1 213 ? 53.595 39.620 12.424 1.00 18.09 213 ASP A CA 1
ATOM 1496 C C . ASP A 1 213 ? 52.491 40.494 11.834 1.00 19.53 213 ASP A C 1
ATOM 1497 O O . ASP A 1 213 ? 51.353 40.474 12.301 1.00 19.55 213 ASP A O 1
ATOM 1502 N N . SER A 1 214 ? 52.830 41.233 10.782 1.00 17.04 214 SER A N 1
ATOM 1503 C CA . SER A 1 214 ? 51.873 42.137 10.163 1.00 16.36 214 SER A CA 1
ATOM 1504 C C . SER A 1 214 ? 50.862 41.395 9.296 1.00 16.36 214 SER A C 1
ATOM 1505 O O . SER A 1 214 ? 51.130 40.303 8.783 1.00 14.56 214 SER A O 1
ATOM 1508 N N . ALA A 1 215 ? 49.699 42.005 9.137 1.00 15.16 215 ALA A N 1
ATOM 1509 C CA . ALA A 1 215 ? 48.662 41.461 8.282 1.00 17.52 215 ALA A CA 1
ATOM 1510 C C . ALA A 1 215 ? 48.671 42.118 6.894 1.00 16.81 215 ALA A C 1
ATOM 1511 O O . ALA A 1 215 ? 47.776 41.865 6.102 1.00 14.28 215 ALA A O 1
ATOM 1513 N N . GLU A 1 216 ? 49.672 42.961 6.606 1.00 13.59 216 GLU A N 1
ATOM 1514 C CA . GLU A 1 216 ? 49.833 43.508 5.247 1.00 15.40 216 GLU A CA 1
ATOM 1515 C C . GLU A 1 216 ? 51.264 43.266 4.783 1.00 16.95 216 GLU A C 1
ATOM 1516 O O . GLU A 1 216 ? 52.116 42.912 5.589 1.00 16.55 216 GLU A O 1
ATOM 1522 N N . GLU A 1 217 ? 51.553 43.488 3.502 1.00 14.34 217 GLU A N 1
ATOM 1523 C CA . GLU A 1 217 ? 52.949 43.399 3.094 1.00 19.74 217 GLU A CA 1
ATOM 1524 C C . GLU A 1 217 ? 53.686 44.537 3.787 1.00 15.60 217 GLU A C 1
ATOM 1525 O O . GLU A 1 217 ? 53.119 45.613 3.998 1.00 17.05 217 GLU A O 1
ATOM 1531 N N . GLU A 1 218 ? 54.937 44.295 4.168 1.00 16.41 218 GLU A N 1
ATOM 1532 C CA . GLU A 1 218 ? 55.753 45.346 4.765 1.00 16.21 218 GLU A CA 1
ATOM 1533 C C . GLU A 1 218 ? 57.098 45.431 4.066 1.00 22.42 218 GLU A C 1
ATOM 1534 O O . GLU A 1 218 ? 57.779 44.422 3.891 1.00 18.56 218 GLU A O 1
ATOM 1540 N N . GLU A 1 219 ? 57.470 46.642 3.680 1.00 18.59 219 GLU A N 1
ATOM 1541 C CA . GLU A 1 219 ? 58.795 46.902 3.146 1.00 17.75 219 GLU A CA 1
ATOM 1542 C C . GLU A 1 219 ? 59.768 47.170 4.292 1.00 15.28 219 GLU A C 1
ATOM 1543 O O . GLU A 1 219 ? 59.514 48.004 5.168 1.00 17.42 219 GLU A O 1
ATOM 1549 N N . ILE A 1 220 ? 60.890 46.464 4.285 1.00 16.86 220 ILE A N 1
ATOM 1550 C CA . ILE A 1 220 ? 61.797 46.571 5.409 1.00 14.92 220 ILE A CA 1
ATOM 1551 C C . ILE A 1 220 ? 63.230 46.764 4.937 1.00 20.09 220 ILE A C 1
ATOM 1552 O O . ILE A 1 220 ? 63.665 46.184 3.942 1.00 18.28 220 ILE A O 1
ATOM 1557 N N . LEU A 1 221 ? 63.949 47.606 5.658 1.00 17.96 221 LEU A N 1
ATOM 1558 C CA . LEU A 1 221 ? 65.329 47.874 5.336 1.00 13.42 221 LEU A CA 1
ATOM 1559 C C . LEU A 1 221 ? 66.172 47.081 6.309 1.00 19.46 221 LEU A C 1
ATOM 1560 O O . LEU A 1 221 ? 66.036 47.246 7.517 1.00 18.40 221 LEU A O 1
ATOM 1565 N N . LEU A 1 222 ? 67.041 46.216 5.788 1.00 18.18 222 LEU A N 1
ATOM 1566 C CA . LEU A 1 222 ? 67.889 45.405 6.662 1.00 16.23 222 LEU A CA 1
ATOM 1567 C C . LEU A 1 222 ? 69.337 45.851 6.598 1.00 14.41 222 LEU A C 1
ATOM 1568 O O . LEU A 1 222 ? 69.824 46.249 5.545 1.00 17.55 222 LEU A O 1
ATOM 1573 N N . GLU A 1 223 ? 70.024 45.775 7.733 1.00 14.60 223 GLU A N 1
ATOM 1574 C CA . GLU A 1 223 ? 71.459 46.011 7.745 1.00 18.19 223 GLU A CA 1
ATOM 1575 C C . GLU A 1 223 ? 72.118 44.800 8.379 1.00 20.78 223 GLU A C 1
ATOM 1576 O O . GLU A 1 223 ? 71.766 44.404 9.495 1.00 17.92 223 GLU A O 1
ATOM 1582 N N . VAL A 1 224 ? 73.052 44.192 7.662 1.00 13.49 224 VAL A N 1
ATOM 1583 C CA . VAL A 1 224 ? 73.641 42.955 8.144 1.00 13.56 224 VAL A CA 1
ATOM 1584 C C . VAL A 1 224 ? 75.083 43.212 8.535 1.00 20.03 224 VAL A C 1
ATOM 1585 O O . VAL A 1 224 ? 75.847 43.736 7.734 1.00 18.19 224 VAL A O 1
ATOM 1589 N N . SER A 1 225 ? 75.441 42.851 9.762 1.00 13.62 225 SER A N 1
ATOM 1590 C CA . SER A 1 225 ? 76.790 43.094 10.271 1.00 14.82 225 SER A CA 1
ATOM 1591 C C . SER A 1 225 ? 77.367 41.877 10.945 1.00 16.30 225 SER A C 1
ATOM 1592 O O . SER A 1 225 ? 76.650 40.945 11.282 1.00 19.04 225 SER A O 1
ATOM 1595 N N . LEU A 1 226 ? 78.678 41.894 11.140 1.00 14.99 226 LEU A N 1
ATOM 1596 C CA . LEU A 1 226 ? 79.315 40.939 12.025 1.00 17.07 226 LEU A CA 1
ATOM 1597 C C . LEU A 1 226 ? 79.838 41.710 13.216 1.00 23.42 226 LEU A C 1
ATOM 1598 O O . LEU A 1 226 ? 80.514 42.724 13.047 1.00 26.92 226 LEU A O 1
ATOM 1603 N N . VAL A 1 227 ? 79.508 41.253 14.418 1.00 14.82 227 VAL A N 1
ATOM 1604 C CA . VAL A 1 227 ? 80.094 41.866 15.603 1.00 17.58 227 VAL A CA 1
ATOM 1605 C C . VAL A 1 227 ? 81.027 40.850 16.214 1.00 20.08 227 VAL A C 1
ATOM 1606 O O . VAL A 1 227 ? 80.602 39.779 16.625 1.00 19.49 227 VAL A O 1
ATOM 1610 N N . PHE A 1 228 ? 82.311 41.178 16.214 1.00 19.53 228 PHE A N 1
ATOM 1611 C CA . PHE A 1 228 ? 83.320 40.342 16.845 1.00 16.30 228 PHE A CA 1
ATOM 1612 C C . PHE A 1 228 ? 83.466 40.721 18.305 1.00 15.95 228 PHE A C 1
ATOM 1613 O O . PHE A 1 228 ? 83.490 41.902 18.631 1.00 19.17 228 PHE A O 1
ATOM 1621 N N . LYS A 1 229 ? 83.541 39.718 19.178 1.00 16.52 229 LYS A N 1
ATOM 1622 C CA . LYS A 1 229 ? 83.953 39.938 20.562 1.00 14.77 229 LYS A CA 1
ATOM 1623 C C . LYS A 1 229 ? 85.429 39.590 20.630 1.00 15.09 229 LYS A C 1
ATOM 1624 O O . LYS A 1 229 ? 85.816 38.448 20.334 1.00 15.87 229 LYS A O 1
ATOM 1630 N N . VAL A 1 230 ? 86.253 40.572 20.985 1.00 22.59 230 VAL A N 1
ATOM 1631 C CA . VAL A 1 230 ? 87.693 40.382 21.011 1.00 15.78 230 VAL A CA 1
ATOM 1632 C C . VAL A 1 230 ? 88.280 40.617 22.407 1.00 21.69 230 VAL A C 1
ATOM 1633 O O . VAL A 1 230 ? 88.039 41.641 23.052 1.00 22.89 230 VAL A O 1
ATOM 1637 N N . LYS A 1 231 ? 89.064 39.654 22.863 1.00 21.27 231 LYS A N 1
ATOM 1638 C CA . LYS A 1 231 ? 89.753 39.770 24.134 1.00 20.68 231 LYS A CA 1
ATOM 1639 C C . LYS A 1 231 ? 91.210 40.078 23.819 1.00 19.83 231 LYS A C 1
ATOM 1640 O O . LYS A 1 231 ? 91.905 39.250 23.218 1.00 19.05 231 LYS A O 1
ATOM 1646 N N . GLU A 1 232 ? 91.666 41.274 24.193 1.00 16.47 232 GLU A N 1
ATOM 1647 C CA . GLU A 1 232 ? 93.003 41.739 23.828 1.00 16.21 232 GLU A CA 1
ATOM 1648 C C . GLU A 1 232 ? 93.992 41.591 24.989 1.00 17.94 232 GLU A C 1
ATOM 1649 O O . GLU A 1 232 ? 93.688 41.959 26.115 1.00 18.93 232 GLU A O 1
ATOM 1655 N N . PHE A 1 233 ? 95.173 41.050 24.700 1.00 16.23 233 PHE A N 1
ATOM 1656 C CA . PHE A 1 233 ? 96.225 40.912 25.695 1.00 15.92 233 PHE A CA 1
ATOM 1657 C C . PHE A 1 233 ? 97.376 41.825 25.312 1.00 20.14 233 PHE A C 1
ATOM 1658 O O . PHE A 1 233 ? 98.364 41.390 24.716 1.00 19.67 233 PHE A O 1
ATOM 1666 N N . ALA A 1 234 ? 97.225 43.101 25.648 1.00 20.78 234 ALA A N 1
ATOM 1667 C CA . ALA A 1 234 ? 98.206 44.128 25.320 1.00 15.39 234 ALA A CA 1
ATOM 1668 C C . ALA A 1 234 ? 99.213 44.270 26.465 1.00 18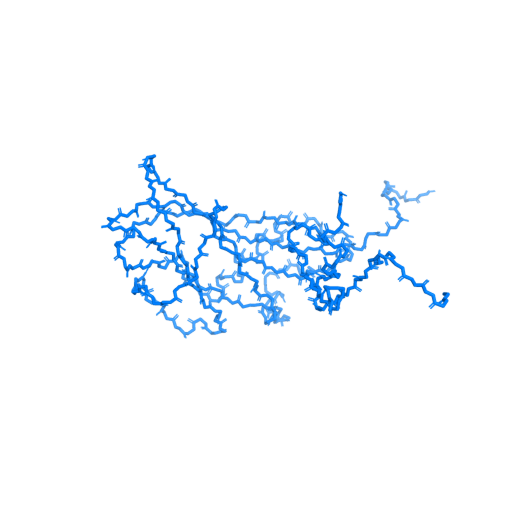.06 234 ALA A C 1
ATOM 1669 O O . ALA A 1 234 ? 98.825 44.547 27.605 1.00 18.52 234 ALA A O 1
ATOM 1671 N N . PRO A 1 235 ? 100.506 44.083 26.176 1.00 17.14 235 PRO A N 1
ATOM 1672 C CA . PRO A 1 235 ? 101.483 44.175 27.265 1.00 18.61 235 PRO A CA 1
ATOM 1673 C C . PRO A 1 235 ? 101.550 45.583 27.862 1.00 19.29 235 PRO A C 1
ATOM 1674 O O . PRO A 1 235 ? 101.227 46.585 27.205 1.00 21.51 235 PRO A O 1
ATOM 1678 N N . ASP A 1 236 ? 101.957 45.650 29.119 1.00 18.60 236 ASP A N 1
ATOM 1679 C CA . ASP A 1 236 ? 102.231 46.933 29.748 1.00 22.48 236 ASP A CA 1
ATOM 1680 C C . ASP A 1 236 ? 103.584 47.379 29.227 1.00 25.85 236 ASP A C 1
ATOM 1681 O O . ASP A 1 236 ? 104.611 47.174 29.874 1.00 25.60 236 ASP A O 1
ATOM 1686 N N . ALA A 1 237 ? 103.573 47.967 28.038 1.00 21.71 237 ALA A N 1
ATOM 1687 C CA . ALA A 1 237 ? 104.790 48.336 27.332 1.00 20.29 237 ALA A CA 1
ATOM 1688 C C . ALA A 1 237 ? 104.508 49.479 26.365 1.00 19.69 237 ALA A C 1
ATOM 1689 O O . ALA A 1 237 ? 103.521 49.459 25.643 1.00 22.26 237 ALA A O 1
ATOM 1691 N N . PRO A 1 238 ? 105.387 50.482 26.334 1.00 18.99 238 PRO A N 1
ATOM 1692 C CA . PRO A 1 238 ? 105.113 51.630 25.469 1.00 20.55 238 PRO A CA 1
ATOM 1693 C C . PRO A 1 238 ? 105.494 51.348 24.021 1.00 17.81 238 PRO A C 1
ATOM 1694 O O . PRO A 1 238 ? 106.199 50.372 23.735 1.00 16.20 238 PRO A O 1
ATOM 1698 N N . LEU A 1 239 ? 105.031 52.209 23.126 1.00 16.36 239 LEU A N 1
ATOM 1699 C CA . LEU A 1 239 ? 105.546 52.243 21.757 1.00 21.41 239 LEU A CA 1
ATOM 1700 C C . LEU A 1 239 ? 106.671 53.273 21.673 1.00 19.55 239 LEU A C 1
ATOM 1701 O O . LEU A 1 239 ? 106.464 54.439 21.990 1.00 19.69 239 LEU A O 1
ATOM 1706 N N . PHE A 1 240 ? 107.851 52.852 21.229 1.00 14.94 240 PHE A N 1
ATOM 1707 C CA . PHE A 1 240 ? 108.982 53.764 21.069 1.00 15.33 240 PHE A CA 1
ATOM 1708 C C . PHE A 1 240 ? 109.287 54.018 19.602 1.00 24.40 240 PHE A C 1
ATOM 1709 O O . PHE A 1 240 ? 109.101 53.143 18.771 1.00 22.79 240 PHE A O 1
ATOM 1717 N N . THR A 1 241 ? 109.819 55.193 19.302 1.00 19.36 241 THR A N 1
ATOM 1718 C CA . THR A 1 241 ? 110.390 55.427 17.990 1.00 19.80 241 THR A CA 1
ATOM 1719 C C . THR A 1 241 ? 111.686 54.644 17.893 1.00 20.38 241 THR A C 1
ATOM 1720 O O . THR A 1 241 ? 112.471 54.635 18.841 1.00 20.09 241 THR A O 1
ATOM 1724 N N . GLY A 1 242 ? 111.917 53.979 16.765 1.00 19.61 242 GLY A N 1
ATOM 1725 C CA . GLY A 1 242 ? 113.144 53.211 16.585 1.00 18.04 242 GLY A CA 1
ATOM 1726 C C . GLY A 1 242 ? 114.339 54.105 16.278 1.00 16.36 242 GLY A C 1
ATOM 1727 O O . GLY A 1 242 ? 114.183 55.150 15.646 1.00 22.32 242 GLY A O 1
ATOM 1728 N N . PRO A 1 243 ? 115.539 53.715 16.744 1.00 18.94 243 PRO A N 1
ATOM 1729 C CA . PRO A 1 243 ? 115.802 52.541 17.589 1.00 20.54 243 PRO A CA 1
ATOM 1730 C C . PRO A 1 243 ? 115.439 52.835 19.042 1.00 26.79 243 PRO A C 1
ATOM 1731 O O . PRO A 1 243 ? 115.571 53.977 19.456 1.00 20.77 243 PRO A O 1
ATOM 1735 N N . ALA A 1 244 ? 115.004 51.830 19.802 1.00 24.57 244 ALA A N 1
ATOM 1736 C CA . ALA A 1 244 ? 114.577 52.069 21.176 1.00 22.53 244 ALA A CA 1
ATOM 1737 C C . ALA A 1 244 ? 115.788 52.262 22.085 1.00 23.52 244 ALA A C 1
ATOM 1738 O O . ALA A 1 244 ? 116.848 51.663 21.854 1.00 22.53 244 ALA A O 1
ATOM 1740 N N . TYR A 1 245 ? 115.619 53.082 23.124 1.00 16.64 245 TYR A N 1
ATOM 1741 C CA . TYR A 1 245 ? 116.702 53.443 24.044 1.00 17.93 245 TYR A CA 1
ATOM 1742 C C . TYR A 1 245 ? 117.976 54.008 23.396 1.00 26.97 245 TYR A C 1
ATOM 1743 O O . TYR A 1 245 ? 118.975 54.228 24.092 1.00 25.80 245 TYR A O 1
#

Foldseek 3Di:
DVDDDDDDWDWDDDLNWIKIQQVVVVPPCVSRVDIDTDDLCPDDFHKDKQWQDKDKDKAFAQKWFKDDLDFLLVLLVSVVVSVCVVCPPVDFDKDFSWKKKKKAKDFPDPPDDWWKWKDKDFDDHSPDGDDRMDGDDPTHTDDPSRMDIGTFACPDPDSVVCVVVVVSNGGTDMIMIMDINDNGITMMMMIIIMMIGMGGDDDPDDDDDPPDD